Protein AF-A0AA36H579-F1 (afdb_monomer)

Radius of gyration: 22.15 Å; Cα contacts (8 Å, |Δi|>4): 154; chains: 1; bounding box: 95×54×50 Å

pLDDT: mean 79.48, std 20.8, range [30.17, 98.12]

InterPro domains:
  IPR000971 Globin [PF00042] (45-136)
  IPR000971 Globin [PS01033] (21-195)
  IPR009050 Globin-like superfamily [SSF46458] (20-137)
  IPR012292 Globin/Protoglobin [G3DSA:1.10.490.10] (21-203)
  IPR044399 Myoglobin-like, M family globin domain [cd01040] (30-135)

Secondary structure (DSSP, 8-state):
---TTGGGSSS--SS-----SS-HHHHHHHHHHHHHHTTTTHHHHHHHHHHHH-THHHHHHT-S---HHHHTT-HHHHHHHHHHHHHHHHHHHHTTTS-HHHHHHHHHHHHHHHHHTT----HHHHHHHHHHHHHHHHHHHHHHTT---------------HHHHHHHHHHHHHHHHHHHHHHHHHHHHHHHHHHHHHHHHHHHHHHSS----

Organism: Cylicocyclus nassatus (NCBI:txid53992)

Mean predicted aligned error: 11.78 Å

Sequence (213 aa):
MIPRALQKLIFCATQGESTSELSDQEIAAVKDVWARARNGDVGTKILYALIEKKPSFAVYYGFDSTNMQEMRKSETFIAQAKRIQDFLDTVVASLGTCPDSTIHHMANRIGQIHYYKGVNFGADNWLTFKKVTVEQVIAMQKKASMFSLTPSKDFVVTEMTLESSRSAIERGCLYTIGWNKLMAIIIREMKRGFLQEAQRNCRDDSSTGTEDQ

Structure (mmCIF, N/CA/C/O backbone):
data_AF-A0AA36H579-F1
#
_entry.id   AF-A0AA36H579-F1
#
loop_
_atom_site.group_PDB
_atom_site.id
_atom_site.type_symbol
_atom_site.label_atom_id
_atom_site.label_alt_id
_atom_site.label_comp_id
_atom_site.label_asym_id
_atom_site.label_entity_id
_atom_site.label_seq_id
_atom_site.pdbx_PDB_ins_code
_atom_site.Cartn_x
_atom_site.Cartn_y
_atom_site.Cartn_z
_atom_site.occupancy
_atom_site.B_iso_or_equiv
_atom_site.auth_seq_id
_atom_site.auth_comp_id
_atom_site.auth_asym_id
_atom_site.auth_atom_id
_atom_site.pdbx_PDB_model_num
ATOM 1 N N . MET A 1 1 ? 4.721 -37.468 17.249 1.00 40.47 1 MET A N 1
ATOM 2 C CA . MET A 1 1 ? 3.712 -36.500 16.759 1.00 40.47 1 MET A CA 1
ATOM 3 C C . MET A 1 1 ? 3.294 -35.624 17.927 1.00 40.47 1 MET A C 1
ATOM 5 O O . MET A 1 1 ? 2.676 -36.129 18.851 1.00 40.47 1 MET A O 1
ATOM 9 N N . ILE A 1 2 ? 3.700 -34.355 17.934 1.00 44.03 2 ILE A N 1
ATOM 10 C CA . ILE A 1 2 ? 3.342 -33.408 18.999 1.00 44.03 2 ILE A CA 1
ATOM 11 C C . ILE A 1 2 ? 1.960 -32.814 18.659 1.00 44.03 2 ILE A C 1
ATOM 13 O O . ILE A 1 2 ? 1.766 -32.399 17.513 1.00 44.03 2 ILE A O 1
ATOM 17 N N . PRO A 1 3 ? 0.983 -32.788 19.585 1.00 46.97 3 PRO A N 1
ATOM 18 C CA . PRO A 1 3 ? -0.356 -32.270 19.308 1.00 46.97 3 PRO A CA 1
ATOM 19 C C . PRO A 1 3 ? -0.341 -30.778 18.942 1.00 46.97 3 PRO A C 1
ATOM 21 O O . PRO A 1 3 ? 0.356 -29.986 19.574 1.00 46.97 3 PRO A O 1
ATOM 24 N N . ARG A 1 4 ? -1.182 -30.376 17.974 1.00 49.88 4 ARG A N 1
ATOM 25 C CA . ARG A 1 4 ? -1.339 -28.990 17.466 1.00 49.88 4 ARG A CA 1
ATOM 26 C C . ARG A 1 4 ? -1.615 -27.924 18.544 1.00 49.88 4 ARG A C 1
ATOM 28 O O . ARG A 1 4 ? -1.458 -26.739 18.269 1.00 49.88 4 ARG A O 1
ATOM 35 N N . ALA A 1 5 ? -1.998 -28.322 19.758 1.00 46.22 5 ALA A N 1
ATOM 36 C CA . ALA A 1 5 ? -2.183 -27.418 20.891 1.00 46.22 5 ALA A CA 1
ATOM 37 C C . ALA A 1 5 ? -0.853 -26.907 21.485 1.00 46.22 5 ALA A C 1
ATOM 39 O O . ALA A 1 5 ? -0.795 -25.769 21.941 1.00 46.22 5 ALA A O 1
ATOM 40 N N . LEU A 1 6 ? 0.234 -27.690 21.419 1.00 42.53 6 LEU A N 1
ATOM 41 C CA . LEU A 1 6 ? 1.535 -27.290 21.976 1.00 42.53 6 LEU A CA 1
ATOM 42 C C . LEU A 1 6 ? 2.318 -26.324 21.077 1.00 42.53 6 LEU A C 1
ATOM 44 O O . LEU A 1 6 ? 3.193 -25.612 21.558 1.00 42.53 6 LEU A O 1
ATOM 48 N N . GLN A 1 7 ? 1.981 -26.238 19.788 1.00 44.97 7 GLN A N 1
ATOM 49 C CA . GLN A 1 7 ? 2.636 -25.301 18.868 1.00 44.97 7 GLN A CA 1
ATOM 50 C C . GLN A 1 7 ? 2.249 -23.835 19.138 1.00 44.97 7 GLN A C 1
ATOM 52 O O . GLN A 1 7 ? 2.951 -22.929 18.702 1.00 44.97 7 GLN A O 1
ATOM 57 N N . LYS A 1 8 ? 1.165 -23.597 19.895 1.00 43.31 8 LYS A N 1
ATOM 58 C CA . LYS A 1 8 ?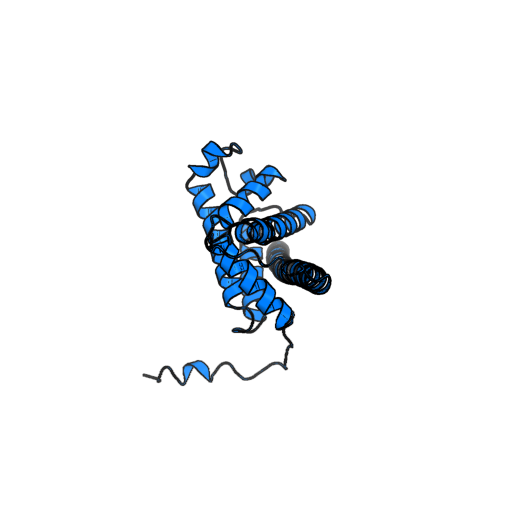 0.716 -22.258 20.308 1.00 43.31 8 LYS A CA 1
ATOM 59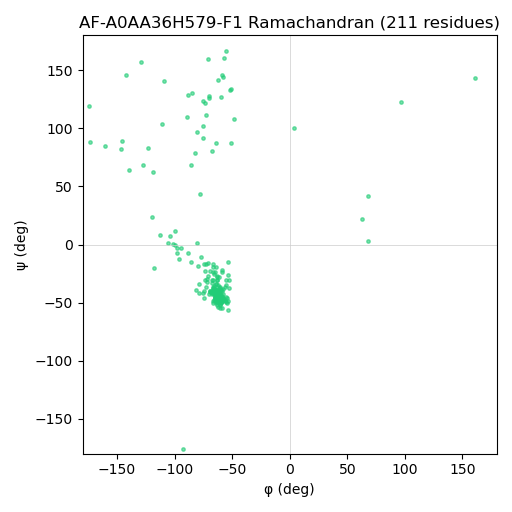 C C . LYS A 1 8 ? 1.336 -21.763 21.621 1.00 43.31 8 LYS A C 1
ATOM 61 O O . LYS A 1 8 ? 1.140 -20.6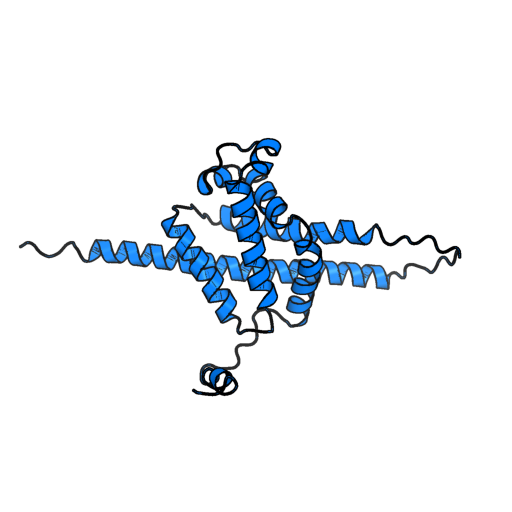05 21.961 1.00 43.31 8 LYS A O 1
ATOM 66 N N . LEU A 1 9 ? 2.087 -22.602 22.340 1.00 43.75 9 LEU A N 1
ATOM 67 C CA . LEU A 1 9 ? 2.645 -22.269 23.661 1.00 43.75 9 LEU A CA 1
ATOM 68 C C . LEU A 1 9 ? 4.158 -21.989 23.663 1.00 43.75 9 LEU A C 1
ATOM 70 O O . LEU A 1 9 ? 4.709 -21.685 24.712 1.00 43.75 9 LEU A O 1
ATOM 74 N N . ILE A 1 10 ? 4.835 -22.044 22.510 1.00 48.69 10 ILE A N 1
ATOM 75 C CA . ILE A 1 10 ? 6.306 -21.893 22.435 1.00 48.69 10 ILE A CA 1
ATOM 76 C C . ILE A 1 10 ? 6.746 -20.489 21.964 1.00 48.69 10 ILE A C 1
ATOM 78 O O . ILE A 1 10 ? 7.934 -20.202 21.912 1.00 48.69 10 ILE A O 1
ATOM 82 N N . PHE A 1 11 ? 5.820 -19.560 21.692 1.00 47.25 11 PHE A N 1
ATOM 83 C CA . PHE A 1 11 ? 6.175 -18.196 21.252 1.00 47.25 11 PHE A CA 1
ATOM 84 C C . PHE A 1 11 ? 5.682 -17.069 22.174 1.00 47.25 11 PHE A C 1
ATOM 86 O O . PHE A 1 11 ? 5.547 -15.925 21.749 1.00 47.25 11 PHE A O 1
ATOM 93 N N . CYS A 1 12 ? 5.435 -17.377 23.449 1.00 49.28 12 CYS A N 1
ATOM 94 C CA . CYS A 1 12 ? 5.061 -16.395 24.470 1.00 49.28 12 CYS A CA 1
ATOM 95 C C . CYS A 1 12 ? 6.096 -16.353 25.596 1.00 49.28 12 CYS A C 1
ATOM 97 O O . CYS A 1 12 ? 5.792 -16.674 26.738 1.00 49.28 12 CYS A O 1
ATOM 99 N N . ALA A 1 13 ? 7.330 -15.978 25.275 1.00 47.59 13 ALA A N 1
ATOM 100 C CA . ALA A 1 13 ? 8.292 -15.542 26.280 1.00 47.59 13 ALA A CA 1
ATOM 101 C C . ALA A 1 13 ? 9.403 -14.740 25.604 1.00 47.59 13 ALA A C 1
ATOM 103 O O . ALA A 1 13 ? 10.425 -15.296 25.215 1.00 47.59 13 ALA A O 1
ATOM 104 N N . THR A 1 14 ? 9.172 -13.442 25.407 1.00 47.19 14 THR A N 1
ATOM 105 C CA . THR A 1 14 ? 10.072 -12.333 25.781 1.00 47.19 14 THR A CA 1
ATOM 106 C C . THR A 1 14 ? 9.723 -11.062 25.006 1.00 47.19 14 THR A C 1
ATOM 108 O O . THR A 1 14 ? 9.434 -11.101 23.814 1.00 47.19 14 THR A O 1
ATOM 111 N N . GLN A 1 15 ? 9.869 -9.946 25.728 1.00 42.03 15 GLN A N 1
ATOM 112 C CA . GLN A 1 15 ? 9.723 -8.535 25.348 1.00 42.03 15 GLN A CA 1
ATOM 113 C C . GLN A 1 15 ? 8.355 -7.934 25.678 1.00 42.03 15 GLN A C 1
ATOM 115 O O . GLN A 1 15 ? 7.317 -8.493 25.348 1.00 42.03 15 GLN A O 1
ATOM 120 N N . GLY A 1 16 ? 8.425 -6.856 26.470 1.00 43.44 16 GLY A N 1
ATOM 121 C CA . GLY A 1 16 ? 7.352 -6.288 27.282 1.00 43.44 16 GLY A CA 1
ATOM 122 C C . GLY A 1 16 ? 6.092 -5.941 26.508 1.00 43.44 16 GLY A C 1
ATOM 123 O O . GLY A 1 16 ? 6.106 -5.915 25.284 1.00 43.44 16 GLY A O 1
ATOM 124 N N . GLU A 1 17 ? 5.015 -5.683 27.251 1.00 45.84 17 GLU A N 1
ATOM 125 C CA . GLU A 1 17 ? 3.724 -5.235 26.728 1.00 45.84 17 GLU A CA 1
ATOM 126 C C . GLU A 1 17 ? 3.913 -4.024 25.803 1.00 45.84 17 GLU A C 1
ATOM 128 O O . GLU A 1 17 ? 3.875 -2.869 26.223 1.00 45.84 17 GLU A O 1
ATOM 133 N N . SER A 1 18 ? 4.159 -4.286 24.519 1.00 57.97 18 SER A N 1
ATOM 134 C CA . SER A 1 18 ? 4.091 -3.269 23.493 1.00 57.97 18 SER A CA 1
ATOM 135 C C . SER A 1 18 ? 2.610 -3.046 23.268 1.00 57.97 18 SER A C 1
ATOM 137 O O . SER A 1 18 ? 1.930 -3.869 22.649 1.00 57.97 18 SER A O 1
ATOM 139 N N . THR A 1 19 ? 2.098 -1.959 23.827 1.00 74.94 19 THR A N 1
ATOM 140 C CA . THR A 1 19 ? 0.801 -1.431 23.429 1.00 74.94 19 THR A CA 1
ATOM 141 C C . THR A 1 19 ? 0.797 -1.283 21.906 1.00 74.94 19 THR A C 1
ATOM 143 O O . THR A 1 19 ? 1.783 -0.823 21.325 1.00 74.94 19 THR A O 1
ATOM 146 N N . SER A 1 20 ? -0.269 -1.748 21.247 1.00 87.19 20 SER A N 1
ATOM 147 C CA . SER A 1 20 ? -0.367 -1.652 19.787 1.00 87.19 20 SER A CA 1
ATOM 148 C C . SER A 1 20 ? -0.259 -0.189 19.345 1.00 87.19 20 SER A C 1
ATOM 150 O O . SER A 1 20 ? -0.749 0.718 20.022 1.00 87.19 20 SER A O 1
ATOM 152 N N . GLU A 1 21 ? 0.379 0.052 18.201 1.00 93.19 21 GLU A N 1
ATOM 153 C CA . GLU A 1 21 ? 0.535 1.388 17.619 1.00 93.19 21 GLU A CA 1
ATOM 154 C C . GLU A 1 21 ? -0.805 1.999 17.168 1.00 93.19 21 GLU A C 1
ATOM 156 O O . GLU A 1 21 ? -0.901 3.220 16.997 1.00 93.19 21 GLU A O 1
ATOM 161 N N . LEU A 1 22 ? -1.838 1.171 16.972 1.00 95.12 22 LEU A N 1
ATOM 162 C CA . LEU A 1 22 ? -3.216 1.604 16.743 1.00 95.12 22 LEU A CA 1
ATOM 163 C C . LEU A 1 22 ? -4.075 1.281 17.967 1.00 95.12 22 LEU A C 1
ATOM 165 O O . LEU A 1 22 ? -3.969 0.203 18.546 1.00 95.12 22 LEU A O 1
ATOM 169 N N . SER A 1 23 ? -4.986 2.189 18.319 1.00 95.25 23 SER A N 1
ATOM 170 C CA . SER A 1 23 ? -5.993 1.899 19.344 1.00 95.25 23 SER A CA 1
ATOM 171 C C . SER A 1 23 ? -7.038 0.897 18.841 1.00 95.25 23 SER A C 1
ATOM 173 O O . SER A 1 23 ? -7.273 0.781 17.636 1.00 95.25 23 SER A O 1
ATOM 175 N N . ASP A 1 24 ? -7.753 0.234 19.753 1.00 95.00 24 ASP A N 1
ATOM 176 C CA . ASP A 1 24 ? -8.838 -0.690 19.387 1.00 95.00 24 ASP A CA 1
ATOM 177 C C . ASP A 1 24 ? -9.916 -0.020 18.520 1.00 95.00 24 ASP A C 1
ATOM 179 O O . ASP A 1 24 ? -10.434 -0.621 17.575 1.00 95.00 24 ASP A O 1
ATOM 183 N N . GLN A 1 25 ? -10.218 1.255 18.792 1.00 94.81 25 GLN A N 1
ATOM 184 C CA . GLN A 1 25 ? -11.157 2.048 17.993 1.00 94.81 25 GLN A CA 1
ATOM 185 C C . GLN A 1 25 ? -10.629 2.293 16.573 1.00 94.81 25 GLN A C 1
ATOM 187 O O . GLN A 1 25 ? -11.385 2.205 15.606 1.00 94.81 25 GLN A O 1
ATOM 192 N N . GLU A 1 26 ? -9.330 2.564 16.428 1.00 95.75 26 GLU A N 1
ATOM 193 C CA . GLU A 1 26 ? -8.679 2.744 15.127 1.00 95.75 26 GLU A CA 1
ATOM 194 C C . GLU A 1 26 ? -8.610 1.429 14.345 1.00 95.75 26 GLU A C 1
ATOM 196 O O . GLU A 1 26 ? -8.875 1.416 13.142 1.00 95.75 26 GLU A O 1
ATOM 201 N N . ILE A 1 27 ? -8.325 0.312 15.018 1.00 96.50 27 ILE A N 1
ATOM 202 C CA . ILE A 1 27 ? -8.334 -1.028 14.420 1.00 96.50 27 ILE A CA 1
ATOM 203 C C . ILE A 1 27 ? -9.736 -1.372 13.912 1.00 96.50 27 ILE A C 1
ATOM 205 O O . ILE A 1 27 ? -9.887 -1.794 12.761 1.00 96.50 27 ILE A O 1
ATOM 209 N N . ALA A 1 28 ? -10.767 -1.165 14.735 1.00 95.75 28 ALA A N 1
ATOM 210 C CA . ALA A 1 28 ? -12.154 -1.400 14.348 1.00 95.75 28 ALA A CA 1
ATOM 211 C C . ALA A 1 28 ? -12.546 -0.541 13.136 1.00 95.75 28 ALA A C 1
ATOM 213 O O . ALA A 1 28 ? -13.081 -1.065 12.159 1.00 95.75 28 ALA A O 1
ATOM 214 N N . ALA A 1 29 ? -12.199 0.748 13.154 1.00 94.44 29 ALA A N 1
ATOM 215 C CA . ALA A 1 29 ? -12.418 1.681 12.052 1.00 94.44 29 ALA A CA 1
ATOM 216 C C . ALA A 1 29 ? -11.744 1.234 10.742 1.00 94.44 29 ALA A C 1
ATOM 218 O O . ALA A 1 29 ? -12.371 1.253 9.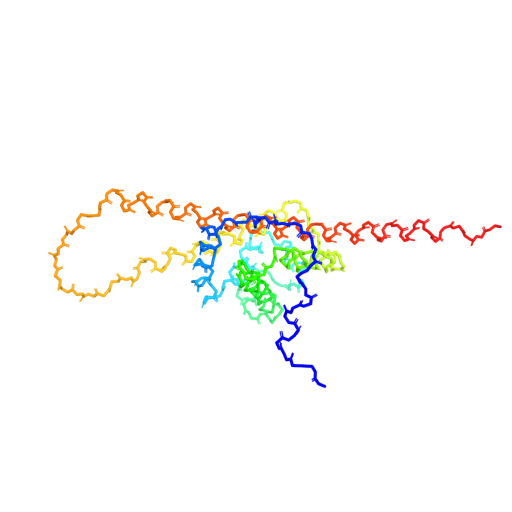680 1.00 94.44 29 ALA A O 1
ATOM 219 N N . VAL A 1 30 ? -10.481 0.802 10.795 1.00 96.62 30 VAL A N 1
ATOM 220 C CA . VAL A 1 30 ? -9.750 0.302 9.620 1.00 96.62 30 VAL A CA 1
ATOM 221 C C . VAL A 1 30 ? -10.414 -0.949 9.054 1.00 96.62 30 VAL A C 1
ATOM 223 O O . VAL A 1 30 ? -10.680 -1.003 7.850 1.00 96.62 30 VAL A O 1
ATOM 226 N N . LYS A 1 31 ? -10.712 -1.938 9.908 1.00 96.12 31 LYS A N 1
ATOM 227 C CA . LYS A 1 31 ? -11.341 -3.204 9.500 1.00 96.12 31 LYS A CA 1
ATOM 228 C C . LYS A 1 31 ? -12.715 -2.984 8.878 1.00 96.12 31 LYS A C 1
ATOM 230 O O . LYS A 1 31 ? -13.009 -3.561 7.833 1.00 96.12 31 LYS A O 1
ATOM 235 N N . ASP A 1 32 ? -13.521 -2.123 9.486 1.00 93.25 32 ASP A N 1
ATOM 236 C CA . ASP A 1 32 ? -14.858 -1.763 9.022 1.00 93.25 32 ASP A CA 1
ATOM 237 C C . ASP A 1 32 ? -14.819 -1.147 7.613 1.00 93.25 32 ASP A C 1
ATOM 239 O O . ASP A 1 32 ? -15.517 -1.580 6.691 1.00 93.25 32 ASP A O 1
ATOM 243 N N . VAL A 1 33 ? -13.919 -0.186 7.404 1.00 93.12 33 VAL A N 1
ATOM 244 C CA . VAL A 1 33 ? -13.733 0.441 6.095 1.00 93.12 33 VAL A CA 1
ATOM 245 C C . VAL A 1 33 ? -13.208 -0.558 5.062 1.00 93.12 33 VAL A C 1
ATOM 247 O O . VAL A 1 33 ? -13.702 -0.581 3.930 1.00 93.12 33 VAL A O 1
ATOM 250 N N . TRP A 1 34 ? -12.238 -1.397 5.441 1.00 95.69 34 TRP A N 1
ATOM 251 C CA . TRP A 1 34 ? -11.663 -2.401 4.549 1.00 95.69 34 TRP A CA 1
ATOM 252 C C . TRP A 1 34 ? -12.699 -3.420 4.091 1.00 95.69 34 TRP A C 1
ATOM 254 O O . TRP A 1 34 ? -12.768 -3.706 2.901 1.00 95.69 34 TRP A O 1
ATOM 264 N N . ALA A 1 35 ? -13.537 -3.922 5.003 1.00 93.12 35 ALA A N 1
ATOM 265 C CA . ALA A 1 35 ? -14.564 -4.917 4.704 1.00 93.12 35 ALA A CA 1
ATOM 266 C C . ALA A 1 35 ? -15.503 -4.466 3.574 1.00 93.12 35 ALA A C 1
ATOM 268 O O . ALA A 1 35 ? -15.906 -5.277 2.741 1.00 93.12 35 ALA A O 1
ATOM 269 N N . ARG A 1 36 ? -15.800 -3.163 3.496 1.00 89.25 36 ARG A N 1
ATOM 270 C CA . ARG A 1 36 ? -16.583 -2.578 2.397 1.00 89.25 36 ARG A CA 1
ATOM 271 C C . ARG A 1 36 ? -15.758 -2.361 1.132 1.00 89.25 36 ARG A C 1
ATOM 273 O O . ARG A 1 36 ? -16.248 -2.623 0.037 1.00 89.25 36 ARG A O 1
ATOM 280 N N . ALA A 1 37 ? -14.522 -1.886 1.266 1.00 90.56 37 ALA A N 1
ATOM 281 C CA . ALA A 1 37 ? -13.669 -1.571 0.123 1.00 90.56 37 ALA A CA 1
ATOM 282 C C . ALA A 1 37 ? -13.186 -2.826 -0.630 1.00 90.56 37 ALA A C 1
ATOM 284 O O . ALA A 1 37 ? -13.224 -2.843 -1.859 1.00 90.56 37 ALA A O 1
ATOM 285 N N . ARG A 1 38 ? -12.783 -3.886 0.087 1.00 88.12 38 ARG A N 1
ATOM 286 C CA . ARG A 1 38 ? -12.173 -5.110 -0.473 1.00 88.12 38 ARG A CA 1
ATOM 287 C C . ARG A 1 38 ? -13.092 -5.931 -1.375 1.00 88.12 38 ARG A C 1
ATOM 289 O O . ARG A 1 38 ? -12.609 -6.688 -2.206 1.00 88.12 38 ARG A O 1
ATOM 296 N N . ASN A 1 39 ? -14.407 -5.787 -1.200 1.00 80.44 39 ASN A N 1
ATOM 297 C CA . ASN A 1 39 ? -15.405 -6.449 -2.042 1.00 80.44 39 ASN A CA 1
ATOM 298 C C . ASN A 1 39 ? -15.555 -5.761 -3.410 1.00 80.44 39 ASN A C 1
ATOM 300 O O . ASN A 1 39 ? -16.214 -6.293 -4.299 1.00 80.44 39 ASN A O 1
ATOM 304 N N . GLY A 1 40 ? -14.964 -4.576 -3.584 1.00 73.81 40 GLY A N 1
ATOM 305 C CA . GLY A 1 40 ? -14.796 -3.940 -4.883 1.00 73.81 40 GLY A CA 1
ATOM 306 C C . GLY A 1 40 ? -13.452 -4.272 -5.534 1.00 73.81 40 GLY A C 1
ATOM 307 O O . GLY A 1 40 ? -12.610 -4.983 -4.997 1.00 73.81 40 GLY A O 1
ATOM 308 N N . ASP A 1 41 ? -13.214 -3.659 -6.685 1.00 86.69 41 ASP A N 1
ATOM 309 C CA . ASP A 1 41 ? -11.943 -3.628 -7.415 1.00 86.69 41 ASP A CA 1
ATOM 310 C C . ASP A 1 41 ? -10.939 -2.627 -6.796 1.00 86.69 41 ASP A C 1
ATOM 312 O O . ASP A 1 41 ? -10.307 -1.835 -7.500 1.00 86.69 41 ASP A O 1
ATOM 316 N N . VAL A 1 42 ? -10.816 -2.599 -5.461 1.00 93.31 42 VAL A N 1
ATOM 317 C CA . VAL A 1 42 ? -10.051 -1.555 -4.753 1.00 93.31 42 VAL A CA 1
ATOM 318 C C . VAL A 1 42 ? -8.567 -1.569 -5.118 1.00 93.31 42 VAL A C 1
ATOM 320 O O . VAL A 1 42 ? -8.001 -0.499 -5.333 1.00 93.31 42 VAL A O 1
ATOM 323 N N . GLY A 1 43 ? -7.950 -2.746 -5.285 1.00 94.81 43 GLY A N 1
ATOM 324 C CA . GLY A 1 43 ? -6.562 -2.848 -5.750 1.00 94.81 43 GLY A CA 1
ATOM 325 C C . GLY A 1 43 ? -6.352 -2.182 -7.114 1.00 94.81 43 GLY A C 1
ATOM 326 O O . GLY A 1 43 ? -5.404 -1.418 -7.299 1.00 94.81 43 GLY A O 1
ATOM 327 N N . THR A 1 44 ? -7.292 -2.393 -8.041 1.00 93.81 44 THR A N 1
ATOM 328 C CA . THR A 1 44 ? -7.290 -1.775 -9.376 1.00 93.81 44 THR A CA 1
ATOM 329 C C . THR A 1 44 ? -7.446 -0.263 -9.291 1.00 93.81 44 THR A C 1
ATOM 331 O O . THR A 1 44 ? -6.705 0.467 -9.944 1.00 93.81 44 THR A O 1
ATOM 334 N N . LYS A 1 45 ? -8.373 0.228 -8.461 1.00 93.88 45 LYS A N 1
ATOM 335 C CA . LYS A 1 45 ? -8.591 1.669 -8.256 1.00 93.88 45 LYS A CA 1
ATOM 336 C C . LYS A 1 45 ? -7.377 2.363 -7.650 1.00 93.88 45 LYS A C 1
ATOM 338 O O . LYS A 1 45 ? -7.031 3.455 -8.093 1.00 93.88 45 LYS A O 1
ATOM 343 N N . ILE A 1 46 ? -6.722 1.733 -6.672 1.00 95.88 46 ILE A N 1
ATOM 344 C CA . ILE A 1 46 ? -5.485 2.243 -6.068 1.00 95.88 46 ILE A CA 1
ATOM 345 C C . ILE A 1 46 ? -4.386 2.331 -7.124 1.00 95.88 46 ILE A C 1
ATOM 347 O O . ILE A 1 46 ? -3.803 3.399 -7.301 1.00 95.88 46 ILE A O 1
ATOM 351 N N . LEU A 1 47 ? -4.115 1.235 -7.840 1.00 94.75 47 LEU A N 1
ATOM 352 C CA . LEU A 1 47 ? -3.041 1.198 -8.832 1.00 94.75 47 LEU A CA 1
ATOM 353 C C . LEU A 1 47 ? -3.297 2.180 -9.981 1.00 94.75 47 LEU A C 1
ATOM 355 O O . LEU A 1 47 ? -2.388 2.897 -10.389 1.00 94.75 47 LEU A O 1
ATOM 359 N N . TYR A 1 48 ? -4.541 2.266 -10.453 1.00 93.00 48 TYR A N 1
ATOM 360 C CA . TYR A 1 48 ? -4.931 3.226 -11.478 1.00 93.00 48 TYR A CA 1
ATOM 361 C C . TYR A 1 48 ? -4.706 4.671 -11.022 1.00 93.00 48 TYR A C 1
ATOM 363 O O . TYR A 1 48 ? -3.985 5.416 -11.681 1.00 93.00 48 TYR A O 1
ATOM 371 N N . ALA A 1 49 ? -5.263 5.058 -9.872 1.00 94.56 49 ALA A N 1
ATOM 372 C CA . ALA A 1 49 ? -5.131 6.420 -9.362 1.00 94.56 49 ALA A CA 1
ATOM 373 C C . ALA A 1 49 ? -3.669 6.787 -9.040 1.00 94.56 49 ALA A C 1
ATOM 375 O O . ALA A 1 49 ? -3.290 7.956 -9.109 1.00 94.56 49 ALA A O 1
ATOM 376 N N . LEU A 1 50 ? -2.830 5.799 -8.710 1.00 93.81 50 LEU A N 1
ATOM 377 C CA . LEU A 1 50 ? -1.396 5.994 -8.512 1.00 93.81 50 LEU A CA 1
ATOM 378 C C . LEU A 1 50 ? -0.698 6.374 -9.821 1.00 93.81 50 LEU A C 1
ATOM 380 O O . LEU A 1 50 ? 0.054 7.347 -9.845 1.00 93.81 50 LEU A O 1
ATOM 384 N N . ILE A 1 51 ? -0.967 5.634 -10.898 1.00 92.81 51 ILE A N 1
ATOM 385 C CA . ILE A 1 51 ? -0.399 5.892 -12.229 1.00 92.81 51 ILE A CA 1
ATOM 386 C C . ILE A 1 51 ? -0.942 7.201 -12.801 1.00 92.81 51 ILE A C 1
ATOM 388 O O . ILE A 1 51 ? -0.177 7.981 -13.352 1.00 92.81 51 ILE A O 1
ATOM 392 N N . GLU A 1 52 ? -2.232 7.483 -12.620 1.00 92.25 52 GLU A N 1
ATOM 393 C CA . GLU A 1 52 ? -2.854 8.734 -13.063 1.00 92.25 52 GLU A CA 1
ATOM 394 C C . GLU A 1 52 ? -2.204 9.953 -12.395 1.00 92.25 52 GLU A C 1
ATOM 396 O O . GLU A 1 52 ? -1.850 10.915 -13.074 1.00 92.25 52 GLU A O 1
ATOM 401 N N . LYS A 1 53 ? -1.973 9.906 -11.074 1.00 92.44 53 LYS A N 1
ATOM 402 C CA . LYS A 1 53 ? -1.271 10.994 -10.375 1.00 92.44 53 LYS A CA 1
ATOM 403 C C . LYS A 1 53 ? 0.217 11.046 -10.693 1.00 92.44 53 LYS A C 1
ATOM 405 O O . LYS A 1 53 ? 0.804 12.125 -10.647 1.00 92.44 53 LYS A O 1
ATOM 410 N N . LYS A 1 54 ? 0.844 9.898 -10.948 1.00 90.19 54 LYS A N 1
ATOM 411 C CA . LYS A 1 54 ? 2.278 9.816 -11.211 1.00 90.19 54 LYS A CA 1
ATOM 412 C C . LYS A 1 54 ? 2.598 8.711 -12.230 1.00 90.19 54 LYS A C 1
ATOM 414 O O . LYS A 1 54 ? 2.930 7.587 -11.842 1.00 90.19 54 LYS A O 1
ATOM 419 N N . PRO A 1 55 ? 2.593 9.042 -13.536 1.00 89.44 55 PRO A N 1
ATOM 420 C CA . PRO A 1 55 ? 2.777 8.066 -14.614 1.00 89.44 55 PRO A CA 1
ATOM 421 C C . PRO A 1 55 ? 4.093 7.286 -14.559 1.00 89.44 55 PRO A C 1
ATOM 423 O O . PRO A 1 55 ? 4.153 6.160 -15.042 1.00 89.44 55 PRO A O 1
ATOM 426 N N . SER A 1 56 ? 5.135 7.819 -13.908 1.00 86.56 56 SER A N 1
ATOM 427 C CA . SER A 1 56 ? 6.411 7.111 -13.725 1.00 86.56 56 SER A CA 1
ATOM 428 C C . SER A 1 56 ? 6.273 5.776 -12.981 1.00 86.56 56 SER A C 1
ATOM 430 O O . SER A 1 56 ? 7.134 4.915 -13.128 1.00 86.56 56 SER A O 1
ATOM 432 N N . PHE A 1 57 ? 5.203 5.569 -12.201 1.00 87.69 57 PHE A N 1
ATOM 433 C CA . PHE A 1 57 ? 4.933 4.263 -11.590 1.00 87.69 57 PHE A CA 1
ATOM 434 C C . PHE A 1 57 ? 4.676 3.165 -12.624 1.00 87.69 57 PHE A C 1
ATOM 436 O O . PHE A 1 57 ? 5.033 2.020 -12.365 1.00 87.69 57 PHE A O 1
ATOM 443 N N . ALA A 1 58 ? 4.120 3.495 -13.794 1.00 88.56 58 ALA A N 1
ATOM 444 C CA . ALA A 1 58 ? 3.918 2.518 -14.861 1.00 88.56 58 ALA A CA 1
ATOM 445 C C . ALA A 1 58 ? 5.248 1.901 -15.317 1.00 88.56 58 ALA A C 1
ATOM 447 O O . ALA A 1 58 ? 5.331 0.690 -15.501 1.00 88.56 58 ALA A O 1
ATOM 448 N N . VAL A 1 59 ? 6.311 2.711 -15.382 1.00 85.50 59 VAL A N 1
ATOM 449 C CA . VAL A 1 59 ? 7.660 2.256 -15.748 1.00 85.50 59 VAL A CA 1
ATOM 450 C C . VAL A 1 59 ? 8.214 1.279 -14.709 1.00 85.50 59 VAL A C 1
ATOM 452 O O . VAL A 1 59 ? 8.709 0.219 -15.074 1.00 85.50 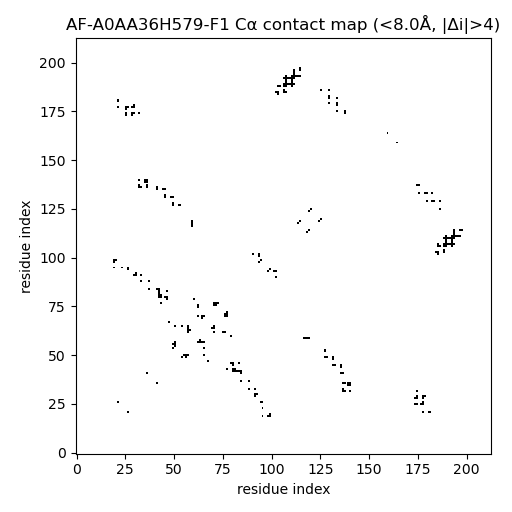59 VAL A O 1
ATOM 455 N N . TYR A 1 60 ? 8.073 1.574 -13.411 1.00 82.81 60 TYR A N 1
ATOM 456 C CA . TYR A 1 60 ? 8.565 0.686 -12.344 1.00 82.81 60 TYR A CA 1
ATOM 457 C C . TYR A 1 60 ? 7.878 -0.680 -12.313 1.00 82.81 60 TYR A C 1
ATOM 459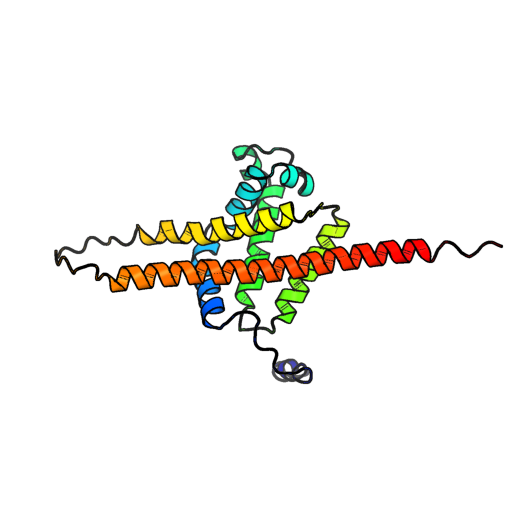 O O . TYR A 1 60 ? 8.466 -1.660 -11.856 1.00 82.81 60 TYR A O 1
ATOM 467 N N . TYR A 1 61 ? 6.630 -0.747 -12.773 1.00 82.69 61 TYR A N 1
ATOM 468 C CA . TYR A 1 61 ? 5.881 -1.995 -12.859 1.00 82.69 61 TYR A CA 1
ATOM 469 C C . TYR A 1 61 ? 5.964 -2.662 -14.239 1.00 82.69 61 TYR A C 1
ATOM 471 O O . TYR A 1 61 ? 5.443 -3.766 -14.389 1.00 82.69 61 TYR A O 1
ATOM 479 N N . GLY A 1 62 ? 6.641 -2.035 -15.208 1.00 84.25 62 GLY A N 1
ATOM 480 C CA . GLY A 1 62 ? 6.802 -2.556 -16.564 1.00 84.25 62 GLY A CA 1
ATOM 481 C C . GLY A 1 62 ? 5.494 -2.587 -17.354 1.00 84.25 62 GLY A C 1
ATOM 482 O O . GLY A 1 62 ? 5.200 -3.588 -17.999 1.00 84.25 62 GLY A O 1
ATOM 483 N N . PHE A 1 63 ? 4.668 -1.543 -17.251 1.00 88.31 63 PHE A N 1
ATOM 484 C CA . PHE A 1 63 ? 3.454 -1.422 -18.062 1.00 88.31 63 PHE A CA 1
ATOM 485 C C . PHE A 1 63 ? 3.754 -0.720 -19.387 1.00 88.31 63 PHE A C 1
ATOM 487 O O . PHE A 1 63 ? 4.294 0.385 -19.398 1.00 88.31 63 PHE A O 1
ATOM 494 N N . ASP A 1 64 ? 3.332 -1.341 -20.489 1.00 81.75 64 ASP A N 1
ATOM 495 C CA . ASP A 1 64 ? 3.576 -0.854 -21.856 1.00 81.75 64 ASP A CA 1
ATOM 496 C C . ASP A 1 64 ? 2.708 0.350 -22.246 1.00 81.75 64 ASP A C 1
ATOM 498 O O . ASP A 1 64 ? 2.985 1.048 -23.218 1.00 81.75 64 ASP A O 1
ATOM 502 N N . SER A 1 65 ? 1.639 0.600 -21.488 1.00 80.31 65 SER A N 1
ATOM 503 C CA . SER A 1 65 ? 0.688 1.673 -21.741 1.00 80.31 65 SER A CA 1
ATOM 504 C C . SER A 1 65 ? 0.221 2.300 -20.438 1.00 80.31 65 SER A C 1
ATOM 506 O O . SER A 1 65 ? 0.057 1.630 -19.418 1.00 80.31 65 SER A O 1
ATOM 508 N N . THR A 1 66 ? -0.025 3.606 -20.486 1.00 80.31 66 THR A N 1
ATOM 509 C CA . THR A 1 66 ? -0.712 4.362 -19.432 1.00 80.31 66 THR A CA 1
ATOM 510 C C . THR A 1 66 ? -2.186 4.594 -19.771 1.00 80.31 66 THR A C 1
ATOM 512 O O . THR A 1 66 ? -2.918 5.184 -18.974 1.00 80.31 66 THR A O 1
ATOM 515 N N . ASN A 1 67 ? -2.657 4.107 -20.929 1.00 85.38 67 ASN A N 1
ATOM 516 C CA . ASN A 1 67 ? -4.062 4.144 -21.302 1.00 85.38 67 ASN A CA 1
ATOM 517 C C . ASN A 1 67 ? -4.866 3.177 -20.423 1.00 85.38 67 ASN A C 1
ATOM 519 O O . ASN A 1 67 ? -4.564 1.991 -20.307 1.00 85.38 67 ASN A O 1
ATOM 523 N N . MET A 1 68 ? -5.934 3.685 -19.815 1.00 76.62 68 MET A N 1
ATOM 524 C CA . MET A 1 68 ? -6.717 2.941 -18.834 1.00 76.62 68 MET A CA 1
ATOM 525 C C . MET A 1 68 ? -7.391 1.696 -19.429 1.00 76.62 68 MET A C 1
ATOM 527 O O . MET A 1 68 ? -7.367 0.615 -18.836 1.00 76.62 68 MET A O 1
ATOM 531 N N . GLN A 1 69 ? -8.003 1.834 -20.604 1.00 82.75 69 GLN A N 1
ATOM 532 C CA . GLN A 1 69 ? -8.731 0.755 -21.263 1.00 82.75 69 GLN A CA 1
ATOM 533 C C . GLN A 1 69 ? -7.798 -0.397 -21.650 1.00 82.75 69 GLN A C 1
ATOM 535 O O . GLN A 1 69 ? -8.207 -1.557 -21.585 1.00 82.75 69 GLN A O 1
ATOM 540 N N . GLU A 1 70 ? -6.556 -0.083 -22.010 1.00 85.12 70 GLU A N 1
ATOM 541 C CA . GLU A 1 70 ? -5.510 -1.067 -22.295 1.00 85.12 70 GLU A CA 1
ATOM 542 C C . GLU A 1 70 ? -4.972 -1.699 -21.008 1.00 85.12 70 GLU A C 1
ATOM 544 O O . GLU A 1 70 ? -4.926 -2.925 -20.901 1.00 85.12 70 GLU A O 1
ATOM 549 N N . MET A 1 71 ? -4.679 -0.895 -19.980 1.00 85.06 71 MET A N 1
ATOM 550 C CA . MET A 1 71 ? -4.215 -1.395 -18.680 1.00 85.06 71 MET A CA 1
ATOM 551 C C . MET A 1 71 ? -5.207 -2.371 -18.041 1.00 85.06 71 MET A C 1
ATOM 553 O O . MET A 1 71 ? -4.797 -3.388 -17.492 1.00 85.06 71 MET A O 1
ATOM 557 N N . ARG A 1 72 ? -6.522 -2.138 -18.157 1.00 82.62 72 ARG A N 1
ATOM 558 C CA . ARG A 1 72 ? -7.537 -3.071 -17.628 1.00 82.62 72 ARG A CA 1
ATOM 559 C C . ARG A 1 72 ? -7.537 -4.446 -18.286 1.00 82.62 72 ARG A C 1
ATOM 561 O O . ARG A 1 72 ? -8.101 -5.369 -17.707 1.00 82.62 72 ARG A O 1
ATOM 568 N N . LYS A 1 73 ? -6.957 -4.578 -19.477 1.00 87.56 73 LYS A N 1
ATOM 569 C CA . LYS A 1 73 ? -6.807 -5.858 -20.181 1.00 87.56 73 LYS A CA 1
ATOM 570 C C . LYS A 1 73 ? -5.436 -6.489 -19.944 1.00 87.56 73 LYS A C 1
ATOM 572 O O . LYS A 1 73 ? -5.247 -7.652 -20.274 1.00 87.56 73 LYS A O 1
ATOM 577 N N . SER A 1 74 ? -4.492 -5.731 -19.387 1.00 89.75 74 SER A N 1
ATOM 578 C CA . SER A 1 74 ? -3.135 -6.194 -19.133 1.00 89.75 74 SER A CA 1
ATOM 579 C C . SER A 1 74 ? -3.088 -7.140 -17.932 1.00 89.75 74 SER A C 1
ATOM 581 O O . SER A 1 74 ? -3.452 -6.777 -16.810 1.00 89.75 74 SER A O 1
ATOM 583 N N . GLU A 1 75 ? -2.576 -8.351 -18.154 1.00 91.12 75 GLU A N 1
ATOM 584 C CA . GLU A 1 75 ? -2.367 -9.342 -17.095 1.00 91.12 75 GLU A CA 1
ATOM 585 C C . GLU A 1 75 ? -1.386 -8.847 -16.027 1.00 91.12 75 GLU A C 1
ATOM 587 O O . GLU A 1 75 ? -1.587 -9.098 -14.837 1.00 91.12 75 GLU A O 1
ATOM 592 N N . THR A 1 76 ? -0.350 -8.096 -16.418 1.00 90.81 76 THR A N 1
ATOM 593 C CA . THR A 1 76 ? 0.643 -7.558 -15.475 1.00 90.81 76 THR A CA 1
ATOM 594 C C . THR A 1 76 ? 0.025 -6.502 -14.567 1.00 90.81 76 THR A C 1
ATOM 596 O O . THR A 1 76 ? 0.265 -6.517 -13.355 1.00 90.81 76 THR A O 1
ATOM 599 N N . PHE A 1 77 ? -0.828 -5.636 -15.118 1.00 93.12 77 PHE A N 1
ATOM 600 C CA . PHE A 1 77 ? -1.580 -4.652 -14.347 1.00 93.12 77 PHE A CA 1
ATOM 601 C C . PHE A 1 77 ? -2.557 -5.330 -13.378 1.00 93.12 77 PHE A C 1
ATOM 603 O O . PHE A 1 77 ? -2.545 -5.026 -12.183 1.00 93.12 77 PHE A O 1
ATOM 610 N N . ILE A 1 78 ? -3.348 -6.298 -13.858 1.00 92.94 78 ILE A N 1
ATOM 611 C CA . ILE A 1 78 ? -4.302 -7.057 -13.031 1.00 92.94 78 ILE A CA 1
ATOM 612 C C . ILE A 1 78 ? -3.572 -7.780 -11.892 1.00 92.94 78 ILE A C 1
ATOM 614 O O . ILE A 1 78 ? -3.981 -7.696 -10.731 1.00 92.94 78 ILE A O 1
ATOM 618 N N . ALA A 1 79 ? -2.456 -8.448 -12.192 1.00 93.69 79 ALA A N 1
ATOM 619 C CA . ALA A 1 79 ? -1.658 -9.145 -11.192 1.00 93.69 79 ALA A CA 1
ATOM 620 C C . ALA A 1 79 ? -1.081 -8.181 -10.145 1.00 93.69 79 ALA A C 1
ATOM 622 O O . ALA A 1 79 ? -1.091 -8.488 -8.951 1.00 93.69 79 ALA A O 1
ATOM 623 N N . GLN A 1 80 ? -0.598 -7.006 -10.555 1.00 93.62 80 GLN A N 1
ATOM 624 C CA . GLN A 1 80 ? -0.051 -6.020 -9.625 1.00 93.62 80 GLN A CA 1
ATOM 625 C C . GLN A 1 80 ? -1.137 -5.388 -8.743 1.00 93.62 80 GLN A C 1
ATOM 627 O O . GLN A 1 80 ? -0.928 -5.237 -7.538 1.00 93.62 80 GLN A O 1
ATOM 632 N N . ALA A 1 81 ? -2.309 -5.087 -9.306 1.00 94.88 81 ALA A N 1
ATOM 633 C CA . ALA A 1 81 ? -3.476 -4.631 -8.556 1.00 94.88 81 ALA A CA 1
ATOM 634 C C . ALA A 1 81 ? -3.900 -5.665 -7.499 1.00 94.88 81 ALA A C 1
ATOM 636 O O . ALA A 1 81 ? -4.127 -5.310 -6.339 1.00 94.88 81 ALA A O 1
ATOM 637 N N . LYS A 1 82 ? -3.921 -6.952 -7.872 1.00 95.44 82 LYS A N 1
ATOM 638 C CA . LYS A 1 82 ? -4.218 -8.050 -6.947 1.00 95.44 82 LYS A CA 1
ATOM 639 C C . LYS A 1 82 ? -3.190 -8.141 -5.817 1.00 95.44 82 LYS A C 1
ATOM 641 O O . LYS A 1 82 ? -3.584 -8.245 -4.665 1.00 95.44 82 LYS A O 1
ATOM 646 N N . ARG A 1 83 ? -1.888 -8.032 -6.110 1.00 95.38 83 ARG A N 1
ATOM 647 C CA . ARG A 1 83 ? -0.830 -8.053 -5.077 1.00 95.38 83 ARG A CA 1
ATOM 648 C C . ARG A 1 83 ? -0.992 -6.937 -4.045 1.00 95.38 83 ARG A C 1
ATOM 650 O O . ARG A 1 83 ? -0.769 -7.180 -2.863 1.00 95.38 83 ARG A O 1
ATOM 657 N N . ILE A 1 84 ? -1.378 -5.731 -4.474 1.00 95.75 84 ILE A N 1
ATOM 658 C CA . ILE A 1 84 ? -1.662 -4.613 -3.559 1.00 95.75 84 ILE A CA 1
ATOM 659 C C . ILE A 1 84 ? -2.845 -4.963 -2.652 1.00 95.75 84 ILE A C 1
ATOM 661 O O . ILE A 1 84 ? -2.761 -4.780 -1.438 1.00 95.75 84 ILE A O 1
ATOM 665 N N . GLN A 1 85 ? -3.928 -5.488 -3.228 1.00 96.75 85 GLN A N 1
ATOM 666 C CA . GLN A 1 85 ? -5.112 -5.872 -2.467 1.00 96.75 85 GLN A CA 1
ATOM 667 C C . GLN A 1 85 ? -4.827 -7.015 -1.486 1.00 96.75 85 GLN A C 1
ATOM 669 O O . GLN A 1 85 ? -5.134 -6.864 -0.311 1.00 96.75 85 GLN A O 1
ATOM 674 N N . ASP A 1 86 ? -4.173 -8.093 -1.925 1.00 97.06 86 ASP A N 1
ATOM 675 C CA . ASP A 1 86 ? -3.813 -9.243 -1.082 1.00 97.06 86 ASP A CA 1
ATOM 676 C C . ASP A 1 86 ? -2.907 -8.828 0.093 1.00 97.06 86 ASP A C 1
ATOM 678 O O . ASP A 1 86 ? -3.054 -9.316 1.218 1.00 97.06 86 ASP A O 1
ATOM 682 N N . PHE A 1 87 ? -1.969 -7.905 -0.155 1.00 97.56 87 PHE A N 1
ATOM 683 C CA . PHE A 1 87 ? -1.114 -7.349 0.890 1.00 97.56 87 PHE A CA 1
ATOM 684 C C . PHE A 1 87 ? -1.937 -6.592 1.939 1.00 97.56 87 PHE A C 1
ATOM 686 O O . PHE A 1 87 ? -1.798 -6.860 3.133 1.00 97.56 87 PHE A O 1
ATOM 693 N N . LEU A 1 88 ? -2.822 -5.688 1.508 1.00 98.00 88 LEU A N 1
ATOM 694 C CA . LEU A 1 88 ? -3.695 -4.943 2.417 1.00 98.00 88 LEU A CA 1
ATOM 695 C C . LEU A 1 88 ? -4.685 -5.863 3.148 1.00 98.00 88 LEU A C 1
ATOM 697 O O . LEU A 1 88 ? -4.895 -5.682 4.343 1.00 98.00 88 LEU A O 1
ATOM 701 N N . ASP A 1 89 ? -5.224 -6.883 2.477 1.00 97.38 89 ASP A N 1
ATOM 702 C CA . ASP A 1 89 ? -6.071 -7.913 3.085 1.00 97.38 89 ASP A CA 1
ATOM 703 C C . ASP A 1 89 ? -5.356 -8.612 4.238 1.00 97.38 89 ASP A C 1
ATOM 705 O O . ASP A 1 89 ? -5.911 -8.741 5.330 1.00 97.38 89 ASP A O 1
ATOM 709 N N . THR A 1 90 ? -4.107 -9.015 4.009 1.00 97.94 90 THR A N 1
ATOM 710 C CA . THR A 1 90 ? -3.293 -9.690 5.022 1.00 97.94 90 THR A CA 1
ATOM 711 C C . THR A 1 90 ? -2.993 -8.756 6.191 1.00 97.94 90 THR A C 1
ATOM 713 O O . THR A 1 90 ? -3.214 -9.125 7.342 1.00 97.94 90 THR A O 1
ATOM 716 N N . VAL A 1 91 ? -2.556 -7.524 5.912 1.00 97.94 91 VAL A N 1
ATOM 717 C CA . VAL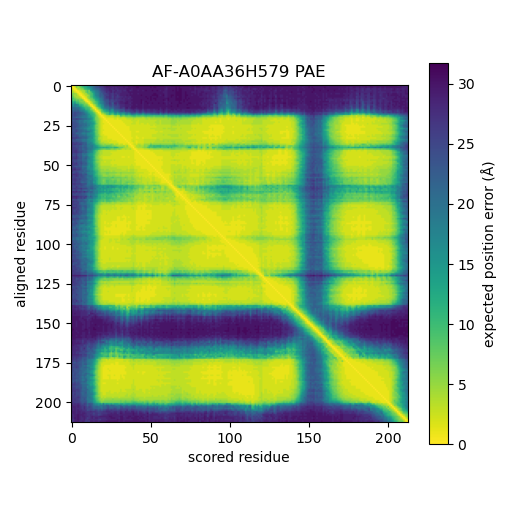 A 1 91 ? -2.248 -6.527 6.947 1.00 97.94 91 VAL A CA 1
ATOM 718 C C . VAL A 1 91 ? -3.471 -6.222 7.812 1.00 97.94 91 VAL A C 1
ATOM 720 O O . VAL A 1 91 ? -3.377 -6.263 9.038 1.00 97.94 91 VAL A O 1
ATOM 723 N N . VAL A 1 92 ? -4.626 -5.946 7.200 1.00 97.62 92 VAL A N 1
ATOM 724 C CA . VAL A 1 92 ? -5.854 -5.613 7.935 1.00 97.62 92 VAL A CA 1
ATOM 725 C C . VAL A 1 92 ? -6.358 -6.809 8.744 1.00 97.62 92 VAL A C 1
ATOM 727 O O . VAL A 1 92 ? -6.829 -6.628 9.870 1.00 97.62 92 VAL A O 1
ATOM 730 N N . ALA A 1 93 ? -6.233 -8.029 8.213 1.00 96.88 93 ALA A N 1
ATOM 731 C CA . ALA A 1 93 ? -6.589 -9.242 8.939 1.00 96.88 93 ALA A CA 1
ATOM 732 C C . ALA A 1 93 ? -5.715 -9.461 10.185 1.00 96.88 93 ALA A C 1
ATOM 734 O O . ALA A 1 93 ? -6.234 -9.950 11.183 1.00 96.88 93 ALA A O 1
ATOM 735 N N . SER A 1 94 ? -4.434 -9.070 10.152 1.00 97.31 94 SER A N 1
ATOM 736 C CA . SER A 1 94 ? -3.501 -9.211 11.280 1.00 97.31 94 SER A CA 1
ATOM 737 C C . SER A 1 94 ? -3.732 -8.222 12.431 1.00 97.31 94 SER A C 1
ATOM 739 O O . SER A 1 94 ? -3.315 -8.506 13.555 1.00 97.31 94 SER A O 1
ATOM 741 N N . LEU A 1 95 ? -4.370 -7.071 12.184 1.00 96.25 95 LEU A N 1
ATOM 742 C CA . LEU A 1 95 ? -4.564 -6.033 13.206 1.00 96.25 95 LEU A CA 1
ATOM 743 C C . LEU A 1 95 ? -5.355 -6.566 14.409 1.00 96.25 95 LEU A C 1
ATOM 745 O O . LEU A 1 95 ? -6.451 -7.105 14.247 1.00 96.25 95 LEU A O 1
ATOM 749 N N . GLY A 1 96 ? -4.823 -6.403 15.620 1.00 92.75 96 GLY A N 1
ATOM 750 C CA . GLY A 1 96 ? -5.467 -6.848 16.864 1.00 92.75 96 GLY A CA 1
ATOM 751 C C . GLY A 1 96 ? -5.576 -8.371 17.036 1.00 92.75 96 GLY A C 1
ATOM 752 O O . GLY A 1 96 ? -6.157 -8.829 18.013 1.00 92.75 96 GLY A O 1
ATOM 753 N N . THR A 1 97 ? -5.046 -9.171 16.103 1.00 92.56 97 THR A N 1
ATOM 754 C CA . THR A 1 97 ? -4.996 -10.644 16.211 1.00 92.56 97 THR A CA 1
ATOM 755 C C . THR A 1 97 ? -3.572 -11.187 16.235 1.00 92.56 97 THR A C 1
ATOM 757 O O . THR A 1 97 ? -3.349 -12.324 16.646 1.00 92.56 97 THR A O 1
ATOM 760 N N . CYS A 1 98 ? -2.608 -10.402 15.759 1.00 92.56 98 CYS A N 1
ATOM 761 C CA . CYS A 1 98 ? -1.186 -10.715 15.764 1.00 92.56 98 CYS A CA 1
ATOM 762 C C . CYS A 1 98 ? -0.410 -9.532 16.364 1.00 92.56 98 CYS A C 1
ATOM 764 O O . CYS A 1 98 ? -0.907 -8.406 16.308 1.00 92.56 98 CYS A O 1
ATOM 766 N N . PRO A 1 99 ? 0.810 -9.749 16.887 1.00 94.06 99 PRO A N 1
ATOM 767 C CA . PRO A 1 99 ? 1.679 -8.648 17.290 1.00 94.06 99 PRO A CA 1
ATOM 768 C C . PRO A 1 99 ? 1.990 -7.721 16.110 1.00 94.06 99 PRO A C 1
ATOM 770 O O . PRO A 1 99 ? 2.191 -8.206 14.989 1.00 94.06 99 PRO A O 1
ATOM 773 N N . ASP A 1 100 ? 2.123 -6.418 16.371 1.00 93.38 100 ASP A N 1
ATOM 774 C CA . ASP A 1 100 ? 2.426 -5.391 15.358 1.00 93.38 100 ASP A CA 1
ATOM 775 C C . ASP A 1 100 ? 3.706 -5.699 14.565 1.00 93.38 100 ASP A C 1
ATOM 777 O O . ASP A 1 100 ? 3.796 -5.419 13.365 1.00 93.38 100 ASP A O 1
ATOM 781 N N . SER A 1 101 ? 4.671 -6.381 15.196 1.00 95.56 101 SER A N 1
ATOM 782 C CA . SER A 1 101 ? 5.888 -6.872 14.542 1.00 95.56 101 SER A CA 1
ATOM 783 C C . SER A 1 101 ? 5.600 -7.706 13.290 1.00 95.56 101 SER A C 1
ATOM 785 O O . SER A 1 101 ? 6.368 -7.644 12.334 1.00 95.56 101 SER A O 1
ATOM 787 N N . THR A 1 102 ? 4.469 -8.413 13.229 1.00 96.12 102 THR A N 1
ATOM 788 C CA . THR A 1 102 ? 4.032 -9.162 12.040 1.00 96.12 102 THR A CA 1
ATOM 789 C C . THR A 1 102 ? 3.855 -8.231 10.840 1.00 96.12 102 THR A C 1
ATOM 791 O O . THR A 1 102 ? 4.410 -8.478 9.768 1.00 96.12 102 THR A O 1
ATOM 794 N N . ILE A 1 103 ? 3.133 -7.120 11.024 1.00 97.25 103 ILE A N 1
ATOM 795 C CA . ILE A 1 103 ? 2.921 -6.104 9.984 1.00 97.25 103 ILE A CA 1
ATOM 796 C C . ILE A 1 103 ? 4.252 -5.436 9.639 1.00 97.25 103 ILE A C 1
ATOM 798 O O . ILE A 1 103 ? 4.549 -5.236 8.458 1.00 97.25 103 ILE A O 1
ATOM 802 N N . HIS A 1 104 ? 5.089 -5.166 10.644 1.00 98.06 104 HIS A N 1
ATOM 803 C CA . HIS A 1 104 ? 6.409 -4.579 10.431 1.00 98.06 104 HIS A CA 1
ATOM 804 C C . HIS A 1 104 ? 7.298 -5.457 9.557 1.00 98.06 104 HIS A C 1
ATOM 806 O O . HIS A 1 104 ? 7.887 -4.961 8.600 1.00 98.06 104 HIS A O 1
ATOM 812 N N . HIS A 1 105 ? 7.366 -6.759 9.832 1.00 97.94 105 HIS A N 1
ATOM 813 C CA . HIS A 1 105 ? 8.163 -7.697 9.049 1.00 97.94 105 HIS A CA 1
ATOM 814 C C . HIS A 1 105 ? 7.652 -7.831 7.613 1.00 97.94 105 HIS A C 1
ATOM 816 O O . HIS A 1 105 ? 8.461 -7.802 6.685 1.00 97.94 105 HIS A O 1
ATOM 822 N N . MET A 1 106 ? 6.333 -7.913 7.408 1.00 98.00 106 MET A N 1
ATOM 823 C CA . MET A 1 106 ? 5.753 -7.955 6.061 1.00 98.00 106 MET A CA 1
ATOM 824 C C . MET A 1 106 ? 6.100 -6.694 5.263 1.00 98.00 106 MET A C 1
ATOM 826 O O . MET A 1 106 ? 6.635 -6.788 4.159 1.00 98.00 106 MET A O 1
ATOM 830 N N . ALA A 1 107 ? 5.848 -5.510 5.825 1.00 97.75 107 ALA A N 1
ATOM 831 C CA . ALA A 1 107 ? 6.126 -4.239 5.161 1.00 97.75 107 ALA A CA 1
ATOM 832 C C . ALA A 1 107 ? 7.632 -4.033 4.913 1.00 97.75 107 ALA A C 1
ATOM 834 O O . ALA A 1 107 ? 8.030 -3.654 3.811 1.00 97.75 107 ALA A O 1
ATOM 835 N N . ASN A 1 108 ? 8.481 -4.367 5.888 1.00 98.00 108 ASN A N 1
ATOM 836 C CA . ASN A 1 108 ? 9.934 -4.344 5.738 1.00 98.00 108 ASN A CA 1
ATOM 837 C C . ASN A 1 108 ? 10.398 -5.246 4.587 1.00 98.00 108 ASN A C 1
ATOM 839 O O . ASN A 1 108 ? 11.130 -4.782 3.712 1.00 98.00 108 ASN A O 1
ATOM 843 N N . ARG A 1 109 ? 9.900 -6.487 4.511 1.00 97.62 109 ARG A N 1
ATOM 844 C CA . ARG A 1 109 ? 10.243 -7.417 3.428 1.00 97.62 109 ARG A CA 1
ATOM 845 C C . ARG A 1 109 ? 9.850 -6.880 2.056 1.00 97.62 109 ARG A C 1
ATOM 847 O O . ARG A 1 109 ? 10.618 -6.998 1.103 1.00 97.62 109 ARG A O 1
ATOM 854 N N . ILE A 1 110 ? 8.678 -6.260 1.947 1.00 95.38 110 ILE A N 1
ATOM 855 C CA . ILE A 1 110 ? 8.260 -5.600 0.709 1.00 95.38 110 ILE A CA 1
ATOM 856 C C . ILE A 1 110 ? 9.232 -4.466 0.350 1.00 95.38 110 ILE A C 1
ATOM 858 O O . ILE A 1 110 ? 9.608 -4.347 -0.813 1.00 95.38 110 ILE A O 1
ATOM 862 N N . GLY A 1 111 ? 9.684 -3.677 1.325 1.00 94.81 111 GLY A N 1
ATOM 863 C CA . GLY A 1 111 ? 10.723 -2.662 1.142 1.00 94.81 111 GLY A CA 1
ATOM 864 C C . GLY A 1 111 ? 12.013 -3.202 0.522 1.00 94.81 111 GLY A C 1
ATOM 865 O O . GLY A 1 111 ? 12.494 -2.661 -0.472 1.00 94.81 111 GLY A O 1
ATOM 866 N N . GLN A 1 112 ? 12.522 -4.315 1.055 1.00 95.50 112 GLN A N 1
ATOM 867 C CA . GLN A 1 112 ? 13.708 -5.004 0.527 1.00 95.50 112 GLN A CA 1
ATOM 868 C C . GLN A 1 112 ? 13.502 -5.463 -0.925 1.00 95.50 112 GLN A C 1
ATOM 870 O O . GLN A 1 112 ? 14.361 -5.272 -1.779 1.00 95.50 112 GLN A O 1
ATOM 875 N N . ILE A 1 113 ? 12.333 -6.034 -1.240 1.00 93.38 113 ILE A N 1
ATOM 876 C CA . ILE A 1 113 ? 12.003 -6.462 -2.609 1.00 93.38 113 ILE A CA 1
ATOM 877 C C . ILE A 1 113 ? 12.004 -5.267 -3.571 1.00 93.38 113 ILE A C 1
ATOM 879 O O . ILE A 1 113 ? 12.482 -5.384 -4.698 1.00 93.38 113 ILE A O 1
ATOM 883 N N . HIS A 1 114 ? 11.480 -4.117 -3.143 1.00 91.56 114 HIS A N 1
ATOM 884 C CA . HIS A 1 114 ? 11.447 -2.914 -3.975 1.00 91.56 114 HIS A CA 1
ATOM 885 C C . HIS A 1 114 ? 12.843 -2.341 -4.252 1.00 91.56 114 HIS A C 1
ATOM 887 O O . HIS A 1 114 ? 13.042 -1.808 -5.342 1.00 91.56 114 HIS A O 1
ATOM 893 N N . TYR A 1 115 ? 13.801 -2.507 -3.330 1.00 91.94 115 TYR A N 1
ATOM 894 C CA . TYR A 1 115 ? 15.209 -2.171 -3.568 1.00 91.94 115 TYR A CA 1
ATOM 895 C C . TYR A 1 115 ? 15.778 -2.965 -4.750 1.00 91.94 115 TYR A C 1
ATOM 897 O O . TYR A 1 115 ? 16.213 -2.372 -5.735 1.00 91.94 115 TYR A O 1
ATOM 905 N N . TYR A 1 116 ? 15.667 -4.296 -4.722 1.00 90.69 116 TYR A N 1
ATOM 906 C CA . TYR A 1 116 ? 16.189 -5.153 -5.796 1.00 90.69 116 TYR A CA 1
ATOM 907 C C . TYR A 1 116 ? 15.466 -4.990 -7.136 1.00 90.69 116 TYR A C 1
ATOM 909 O O . TYR A 1 116 ? 16.035 -5.270 -8.186 1.00 90.69 116 TYR A O 1
ATOM 917 N N . LYS A 1 117 ? 14.215 -4.521 -7.124 1.00 86.19 117 LYS A N 1
ATOM 918 C CA . LYS A 1 117 ? 13.473 -4.194 -8.348 1.00 86.19 117 LYS A CA 1
ATOM 919 C C . LYS A 1 117 ? 13.834 -2.831 -8.944 1.00 86.19 117 LYS A C 1
ATOM 921 O O . LYS A 1 117 ? 13.223 -2.440 -9.934 1.00 86.19 117 LYS A O 1
ATOM 926 N N . GLY A 1 118 ? 14.767 -2.090 -8.341 1.00 82.19 118 GLY A N 1
ATOM 927 C CA . GLY A 1 118 ? 15.153 -0.758 -8.809 1.00 82.19 118 GLY A CA 1
ATOM 928 C C . GLY A 1 118 ? 14.010 0.257 -8.745 1.00 82.19 118 GLY A C 1
ATOM 929 O O . GLY A 1 118 ? 14.029 1.258 -9.461 1.00 82.19 118 GLY A O 1
ATOM 930 N N . VAL A 1 119 ? 12.989 0.011 -7.914 1.00 80.75 119 VAL A N 1
ATOM 931 C CA . VAL A 1 119 ? 11.860 0.935 -7.796 1.00 80.75 119 VAL A CA 1
ATOM 932 C C . VAL A 1 119 ? 12.339 2.160 -7.037 1.00 80.75 119 VAL A C 1
ATOM 934 O O . VAL A 1 119 ? 12.615 2.093 -5.838 1.00 80.75 119 VAL A O 1
ATOM 937 N N . ASN A 1 120 ? 12.428 3.295 -7.727 1.00 74.06 120 ASN A N 1
ATOM 938 C CA . ASN A 1 120 ? 12.815 4.533 -7.076 1.00 74.06 120 ASN A CA 1
ATOM 939 C C . ASN A 1 120 ? 11.653 5.037 -6.221 1.00 74.06 120 ASN A C 1
ATOM 941 O O . ASN A 1 120 ? 10.546 5.305 -6.693 1.00 74.06 120 ASN A O 1
ATOM 945 N N . PHE A 1 121 ? 11.930 5.189 -4.939 1.00 68.94 121 PHE A N 1
ATOM 946 C CA . PHE A 1 121 ? 10.952 5.510 -3.927 1.00 68.94 121 PHE A CA 1
ATOM 947 C C . PHE A 1 121 ? 11.440 6.726 -3.131 1.00 68.94 121 PHE A C 1
ATOM 949 O O . PHE A 1 121 ? 11.797 6.668 -1.951 1.00 68.94 121 PHE A O 1
ATOM 956 N N . GLY A 1 122 ? 11.462 7.866 -3.822 1.00 82.94 122 GLY A N 1
ATOM 957 C CA . GLY A 1 122 ? 11.577 9.175 -3.193 1.00 82.94 122 GLY A CA 1
ATOM 958 C C . GLY A 1 122 ? 10.453 9.411 -2.180 1.00 82.94 122 GLY A C 1
ATOM 959 O O . GLY A 1 122 ? 9.413 8.745 -2.195 1.00 82.94 122 GLY A O 1
ATOM 960 N N . ALA A 1 123 ? 10.659 10.361 -1.264 1.00 83.94 123 ALA A N 1
ATOM 961 C CA . ALA A 1 123 ? 9.660 10.709 -0.248 1.00 83.94 123 ALA A CA 1
ATOM 962 C C . ALA A 1 123 ? 8.287 11.031 -0.870 1.00 83.94 123 ALA A C 1
ATOM 964 O O . ALA A 1 123 ? 7.249 10.628 -0.347 1.00 83.94 123 ALA A O 1
ATOM 965 N N . ASP A 1 124 ? 8.289 11.690 -2.023 1.00 86.94 124 ASP A N 1
ATOM 966 C CA . ASP A 1 124 ? 7.114 12.035 -2.814 1.00 86.94 124 ASP A CA 1
ATOM 967 C C . ASP A 1 124 ? 6.365 10.806 -3.366 1.00 86.94 124 ASP A C 1
ATOM 969 O O . ASP A 1 124 ? 5.133 10.780 -3.339 1.00 86.94 124 ASP A O 1
ATOM 973 N N . ASN A 1 125 ? 7.072 9.757 -3.798 1.00 89.56 125 ASN A N 1
ATOM 974 C CA . ASN A 1 125 ? 6.469 8.504 -4.271 1.00 89.56 125 ASN A CA 1
ATOM 975 C C . ASN A 1 125 ? 5.734 7.776 -3.144 1.00 89.56 125 ASN A C 1
ATOM 977 O O . ASN A 1 125 ? 4.582 7.369 -3.316 1.00 89.56 125 ASN A O 1
ATOM 981 N N . TRP A 1 126 ? 6.363 7.673 -1.970 1.00 88.25 126 TRP A N 1
ATOM 982 C CA . TRP A 1 126 ? 5.739 7.076 -0.787 1.00 88.25 126 TRP A CA 1
ATOM 983 C C . TRP A 1 126 ? 4.487 7.838 -0.354 1.00 88.25 126 TRP A C 1
ATOM 985 O O . TRP A 1 126 ? 3.443 7.238 -0.093 1.00 88.25 126 TRP A O 1
ATOM 995 N N . LEU A 1 127 ? 4.573 9.170 -0.303 1.00 90.50 127 LEU A N 1
ATOM 996 C CA . LEU A 1 127 ? 3.451 10.025 0.078 1.00 90.50 127 LEU A CA 1
ATOM 997 C C . LEU A 1 127 ? 2.312 9.964 -0.944 1.00 90.50 127 LEU A C 1
ATOM 999 O O . LEU A 1 127 ? 1.146 9.945 -0.551 1.00 90.50 127 LEU A O 1
ATOM 1003 N N . THR A 1 128 ? 2.631 9.876 -2.237 1.00 93.69 128 THR A N 1
ATOM 1004 C CA . THR A 1 128 ? 1.627 9.706 -3.297 1.00 93.69 128 THR A CA 1
ATOM 1005 C C . THR A 1 128 ? 0.895 8.378 -3.135 1.00 93.69 128 THR A C 1
ATOM 1007 O O . THR A 1 128 ? -0.336 8.366 -3.118 1.00 93.69 128 THR A O 1
ATOM 1010 N N . PHE A 1 129 ? 1.627 7.279 -2.923 1.00 93.44 129 PHE A N 1
ATOM 1011 C CA . PHE A 1 129 ? 1.029 5.966 -2.677 1.00 93.44 129 PHE A CA 1
ATOM 1012 C C . PHE A 1 129 ? 0.137 5.958 -1.429 1.00 93.44 129 PHE A C 1
ATOM 1014 O O . PHE A 1 129 ? -1.003 5.491 -1.497 1.00 93.44 129 PHE A O 1
ATOM 1021 N N . LYS A 1 130 ? 0.601 6.549 -0.316 1.00 95.44 130 LYS A N 1
ATOM 1022 C CA . LYS A 1 130 ? -0.208 6.741 0.900 1.00 95.44 130 LYS A CA 1
ATOM 1023 C C . LYS A 1 130 ? -1.514 7.455 0.584 1.00 95.44 130 LYS A C 1
ATOM 1025 O O . LYS A 1 130 ? -2.588 6.948 0.899 1.00 95.44 130 LYS A O 1
ATOM 1030 N N . LYS A 1 131 ? -1.404 8.641 -0.019 1.00 95.62 131 LYS A N 1
ATOM 1031 C CA . LYS A 1 131 ? -2.532 9.534 -0.279 1.00 95.62 131 LYS A CA 1
ATOM 1032 C C . LYS A 1 131 ? -3.570 8.848 -1.157 1.00 95.62 131 LYS A C 1
ATOM 1034 O O . LYS A 1 131 ? -4.736 8.813 -0.784 1.00 95.62 131 LYS A O 1
ATOM 1039 N N . VAL A 1 132 ? -3.139 8.254 -2.269 1.00 96.12 132 VAL A N 1
ATOM 1040 C CA . VAL A 1 132 ? -4.031 7.532 -3.184 1.00 96.12 132 VAL A CA 1
ATOM 1041 C C . VAL A 1 132 ? -4.704 6.354 -2.484 1.00 96.12 132 VAL A C 1
ATOM 1043 O O . VAL A 1 132 ? -5.914 6.198 -2.604 1.00 96.12 132 VAL A O 1
ATOM 1046 N N . THR A 1 133 ? -3.960 5.558 -1.714 1.00 96.62 133 THR A N 1
ATOM 1047 C CA . THR A 1 133 ? -4.529 4.401 -1.009 1.00 96.62 133 THR A CA 1
ATOM 1048 C C . THR A 1 133 ? -5.630 4.825 -0.040 1.00 96.62 133 THR A C 1
ATOM 1050 O O . THR A 1 133 ? -6.743 4.306 -0.109 1.00 96.62 133 THR A O 1
ATOM 1053 N N . VAL A 1 134 ? -5.354 5.817 0.814 1.00 96.00 134 VAL A N 1
ATOM 1054 C CA . VAL A 1 134 ? -6.342 6.338 1.770 1.00 96.00 134 VAL A CA 1
ATOM 1055 C C . VAL A 1 134 ? -7.549 6.929 1.036 1.00 96.00 134 VAL A C 1
ATOM 1057 O O . VAL A 1 134 ? -8.683 6.598 1.371 1.00 96.00 134 VAL A O 1
ATOM 1060 N N . GLU A 1 135 ? -7.336 7.751 0.003 1.00 94.56 135 GLU A N 1
ATOM 1061 C CA . GLU A 1 135 ? -8.422 8.352 -0.784 1.00 94.56 135 GLU A CA 1
ATOM 1062 C C . GLU A 1 135 ? -9.342 7.288 -1.401 1.00 94.56 135 GLU A C 1
ATOM 1064 O O . GLU A 1 135 ? -10.562 7.389 -1.270 1.00 94.56 135 GLU A O 1
ATOM 1069 N N . GLN A 1 136 ? -8.784 6.250 -2.034 1.00 94.88 136 GLN A N 1
ATOM 1070 C CA . GLN A 1 136 ? -9.576 5.214 -2.707 1.00 94.88 136 GLN A CA 1
ATOM 1071 C C . GLN A 1 136 ? -10.346 4.334 -1.720 1.00 94.88 136 GLN A C 1
ATOM 1073 O O . GLN A 1 136 ? -11.518 4.027 -1.949 1.00 94.88 136 GLN A O 1
ATOM 1078 N N . VAL A 1 137 ? -9.723 3.965 -0.601 1.00 93.19 137 VAL A N 1
ATOM 1079 C CA . VAL A 1 137 ? -10.354 3.131 0.426 1.00 93.19 137 VAL A CA 1
ATOM 1080 C C . VAL A 1 137 ? -11.487 3.884 1.138 1.00 93.19 137 VAL A C 1
ATOM 1082 O O . VAL A 1 137 ? -12.571 3.332 1.340 1.00 93.19 137 VAL A O 1
ATOM 1085 N N . ILE A 1 138 ? -11.291 5.172 1.438 1.00 90.81 138 ILE A N 1
ATOM 1086 C CA . ILE A 1 138 ? -12.319 6.016 2.063 1.00 90.81 138 ILE A CA 1
ATOM 1087 C C . ILE A 1 138 ? -13.437 6.373 1.070 1.00 90.81 138 ILE A C 1
ATOM 1089 O O . ILE A 1 138 ? -14.607 6.396 1.448 1.00 90.81 138 ILE A O 1
ATOM 1093 N N . ALA A 1 139 ? -13.142 6.610 -0.212 1.00 86.88 139 ALA A N 1
ATOM 1094 C CA . ALA A 1 139 ? -14.160 6.972 -1.205 1.00 86.88 139 ALA A CA 1
ATOM 1095 C C . ALA A 1 139 ? -15.238 5.889 -1.402 1.00 86.88 139 ALA A C 1
ATOM 1097 O O . ALA A 1 139 ? -16.389 6.215 -1.708 1.00 86.88 139 ALA A O 1
ATOM 1098 N N . MET A 1 140 ? -14.910 4.612 -1.178 1.00 74.62 140 MET A N 1
ATOM 1099 C CA . MET A 1 140 ? -15.879 3.509 -1.250 1.00 74.62 140 MET A CA 1
ATOM 1100 C C . MET A 1 140 ? -16.952 3.571 -0.147 1.00 74.62 140 MET A C 1
ATOM 1102 O O . MET A 1 140 ? -18.027 3.000 -0.315 1.00 74.62 140 MET A O 1
ATOM 1106 N N . GLN A 1 141 ? -16.731 4.348 0.920 1.00 67.94 141 GLN A N 1
ATOM 1107 C CA . GLN A 1 141 ? -17.734 4.623 1.956 1.00 67.94 141 GLN A CA 1
ATOM 1108 C C . GLN A 1 141 ? -18.910 5.450 1.428 1.00 67.94 141 GLN A C 1
ATOM 1110 O O . GLN A 1 141 ? -20.068 5.192 1.750 1.00 67.94 141 GLN A O 1
ATOM 1115 N N . LYS A 1 142 ? -18.622 6.435 0.569 1.00 59.62 142 LYS A N 1
ATOM 1116 C CA . LYS A 1 142 ? -19.624 7.402 0.102 1.00 59.62 142 LYS A CA 1
ATOM 1117 C C . LYS A 1 142 ? -20.654 6.780 -0.844 1.00 59.62 142 LYS A C 1
ATOM 1119 O O . LYS A 1 142 ? -21.782 7.254 -0.901 1.00 59.62 142 LYS A O 1
ATOM 1124 N N . LYS A 1 143 ? -20.290 5.711 -1.565 1.00 53.16 143 LYS A N 1
ATOM 1125 C CA . LYS A 1 143 ? -21.206 5.017 -2.488 1.00 53.16 143 LYS A CA 1
ATOM 1126 C C . LYS A 1 143 ? -22.190 4.086 -1.775 1.00 53.16 143 LYS A C 1
ATOM 1128 O O . LYS A 1 143 ? -23.328 3.987 -2.217 1.00 53.16 143 LYS A O 1
ATOM 1133 N N . ALA A 1 144 ? -21.789 3.449 -0.673 1.00 49.78 144 ALA A N 1
ATOM 1134 C CA . ALA A 1 144 ? -22.666 2.545 0.079 1.00 49.78 144 ALA A CA 1
ATOM 1135 C C . ALA A 1 144 ? -23.767 3.292 0.858 1.00 49.78 144 ALA A C 1
ATOM 1137 O O . ALA A 1 144 ? -24.869 2.779 1.017 1.00 49.78 144 ALA A O 1
ATOM 1138 N N . SER A 1 145 ? -23.501 4.529 1.290 1.00 48.09 145 SER A N 1
ATOM 1139 C CA . SER A 1 145 ? -24.440 5.308 2.108 1.00 48.09 145 SER A CA 1
ATOM 1140 C C . SER A 1 145 ? -25.670 5.833 1.352 1.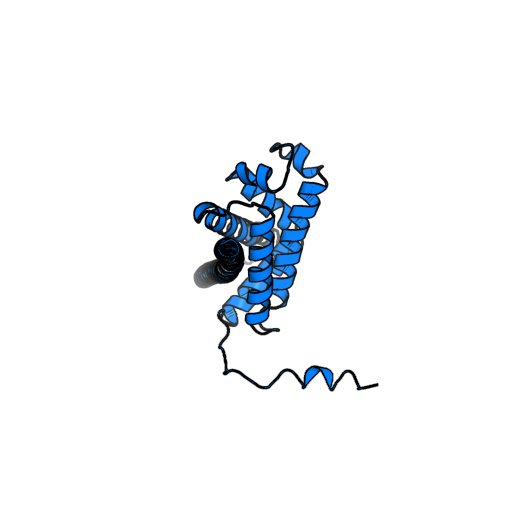00 48.09 145 SER A C 1
ATOM 1142 O O . SER A 1 145 ? -26.632 6.225 2.002 1.00 48.09 145 SER A O 1
ATOM 1144 N N . MET A 1 146 ? -25.664 5.866 0.013 1.00 43.59 146 MET A N 1
ATOM 1145 C CA . MET A 1 146 ? -26.759 6.463 -0.776 1.00 43.59 146 MET A CA 1
ATOM 1146 C C . MET A 1 146 ? -27.792 5.457 -1.308 1.00 43.59 146 MET A C 1
ATOM 1148 O O . MET A 1 146 ? -28.768 5.876 -1.920 1.00 43.59 146 MET A O 1
ATOM 1152 N N . PHE A 1 147 ? -27.614 4.151 -1.079 1.00 40.44 147 PHE A N 1
ATOM 1153 C CA . PHE A 1 147 ? -28.478 3.112 -1.666 1.00 40.44 147 PHE A CA 1
ATOM 1154 C C . PHE A 1 147 ? -29.350 2.335 -0.668 1.00 40.44 147 PHE A C 1
ATOM 1156 O O . PHE A 1 147 ? -30.045 1.403 -1.064 1.00 40.44 147 PHE A O 1
ATOM 1163 N N . SER A 1 148 ? -29.399 2.740 0.603 1.00 34.03 148 SER A N 1
ATOM 1164 C CA . SER A 1 148 ? -30.375 2.196 1.557 1.00 34.03 148 SER A CA 1
ATOM 1165 C C . SER A 1 148 ? -31.701 2.960 1.478 1.00 34.03 148 SER A C 1
ATOM 1167 O O . SER A 1 148 ? -32.067 3.682 2.401 1.00 34.03 148 SER A O 1
ATOM 1169 N N . LEU A 1 149 ? -32.419 2.812 0.365 1.00 35.59 149 LEU A N 1
ATOM 1170 C CA . LEU A 1 149 ? -33.831 3.185 0.260 1.00 35.59 149 LEU A CA 1
ATOM 1171 C C . LEU A 1 149 ? -34.624 1.949 -0.166 1.00 35.59 149 LEU A C 1
ATOM 1173 O O . LEU A 1 149 ? -34.915 1.743 -1.342 1.00 35.59 149 LEU A O 1
ATOM 1177 N N . THR A 1 150 ? -34.975 1.109 0.804 1.00 32.50 150 THR A N 1
ATOM 1178 C CA . THR A 1 150 ? -36.159 0.258 0.674 1.00 32.50 150 THR A CA 1
ATOM 1179 C C . THR A 1 150 ? -37.391 1.166 0.757 1.00 32.50 150 THR A C 1
ATOM 1181 O O . THR A 1 150 ? -37.500 1.934 1.716 1.00 32.50 150 THR A O 1
ATOM 1184 N N . PRO A 1 151 ? -38.325 1.131 -0.211 1.00 38.69 151 PRO A N 1
ATOM 1185 C CA . PRO A 1 151 ? -39.509 1.972 -0.177 1.00 38.69 151 PRO A CA 1
ATOM 1186 C C . PRO A 1 151 ? -40.551 1.312 0.727 1.00 38.69 151 PRO A C 1
ATOM 1188 O O . PRO A 1 151 ? -41.492 0.677 0.258 1.00 38.69 151 PRO A O 1
ATOM 1191 N N . SER A 1 152 ? -40.381 1.448 2.038 1.00 33.94 152 SER A N 1
ATOM 1192 C CA . SER A 1 152 ? -41.473 1.195 2.972 1.00 33.94 152 SER A CA 1
ATOM 1193 C C . SER A 1 152 ? -42.231 2.501 3.147 1.00 33.94 152 SER A C 1
ATOM 1195 O O . SER A 1 152 ? -41.710 3.468 3.699 1.00 33.94 152 SER A O 1
ATOM 1197 N N . LYS A 1 153 ? -43.452 2.533 2.605 1.00 38.12 153 LYS A N 1
ATOM 1198 C CA . LYS A 1 153 ? -44.483 3.506 2.966 1.00 38.12 153 LYS A CA 1
ATOM 1199 C C . LYS A 1 153 ? -44.573 3.551 4.491 1.00 38.12 153 LYS A C 1
ATOM 1201 O O . LYS A 1 153 ? -44.976 2.565 5.087 1.00 38.12 153 LYS A O 1
ATOM 1206 N N . ASP A 1 154 ? -44.092 4.633 5.084 1.00 30.17 154 ASP A N 1
ATOM 1207 C CA . ASP A 1 154 ? -44.846 5.485 6.001 1.00 30.17 154 ASP A CA 1
ATOM 1208 C C . ASP A 1 154 ? -43.979 6.697 6.352 1.00 30.17 154 ASP A C 1
ATOM 1210 O O . ASP A 1 154 ? -42.847 6.602 6.823 1.00 30.17 154 ASP A O 1
ATOM 1214 N N . PHE A 1 155 ? -44.505 7.866 6.002 1.00 36.75 155 PHE A N 1
ATOM 1215 C CA . PHE A 1 155 ? -43.859 9.158 6.141 1.00 36.75 155 PHE A CA 1
ATOM 1216 C C . PHE A 1 155 ? -43.903 9.577 7.613 1.00 36.75 155 PHE A C 1
ATOM 1218 O O . PHE A 1 155 ? -44.853 10.214 8.059 1.00 36.75 155 PHE A O 1
ATOM 1225 N N . VAL A 1 156 ? -42.862 9.228 8.367 1.00 33.16 156 VAL A N 1
ATOM 1226 C CA . VAL A 1 156 ? -42.497 9.943 9.591 1.00 33.16 156 VAL A CA 1
ATOM 1227 C C . VAL A 1 156 ? -41.182 10.647 9.297 1.00 33.16 156 VAL A C 1
ATOM 1229 O O . VAL A 1 156 ? -40.124 10.026 9.210 1.00 33.16 156 VAL A O 1
ATOM 1232 N N . VAL A 1 157 ? -41.267 11.960 9.079 1.00 39.06 157 VAL A N 1
ATOM 1233 C CA . VAL A 1 157 ? -40.113 12.864 9.050 1.00 39.06 157 VAL A CA 1
ATOM 1234 C C . VAL A 1 157 ? -39.568 12.920 10.473 1.00 39.06 157 VAL A C 1
ATOM 1236 O O . VAL A 1 157 ? -39.882 13.820 11.245 1.00 39.06 157 VAL A O 1
ATOM 1239 N N . THR A 1 158 ? -38.792 11.909 10.849 1.00 37.53 158 THR A N 1
ATOM 1240 C CA . THR A 1 158 ? -37.995 11.956 12.067 1.00 37.53 158 THR A CA 1
ATOM 1241 C C . THR A 1 158 ? -36.749 12.758 11.736 1.00 37.53 158 THR A C 1
ATOM 1243 O O . THR A 1 158 ? -35.820 12.269 11.096 1.00 37.53 158 THR A O 1
ATOM 1246 N N . GLU A 1 159 ? -36.816 14.037 12.089 1.00 35.19 159 GLU A N 1
ATOM 1247 C CA . GLU A 1 159 ? -35.713 14.885 12.530 1.00 35.19 159 GLU A CA 1
ATOM 1248 C C . GLU A 1 159 ? -34.339 14.183 12.479 1.00 35.19 159 GLU A C 1
ATOM 1250 O O . GLU A 1 159 ? -33.980 13.392 13.353 1.00 35.19 159 GLU A O 1
ATOM 1255 N N . MET A 1 160 ? -33.548 14.458 11.434 1.00 42.53 160 MET A N 1
ATOM 1256 C CA . MET A 1 160 ? -32.111 14.176 11.457 1.00 42.53 160 MET A CA 1
ATOM 1257 C C . MET A 1 160 ? -31.497 15.063 12.546 1.00 42.53 160 MET A C 1
ATOM 1259 O O . MET A 1 160 ? -31.081 16.192 12.293 1.00 42.53 160 MET A O 1
ATOM 1263 N N . THR A 1 161 ? -31.489 14.564 13.780 1.00 48.38 161 THR A N 1
ATOM 1264 C CA . THR A 1 161 ? -30.898 15.224 14.947 1.00 48.38 161 THR A CA 1
ATOM 1265 C C . THR A 1 161 ? -29.463 15.653 14.640 1.00 48.38 161 THR A C 1
ATOM 1267 O O . THR A 1 161 ? -28.671 14.866 14.122 1.00 48.38 161 THR A O 1
ATOM 1270 N N . LEU A 1 162 ? -29.109 16.888 14.997 1.00 48.78 162 LEU A N 1
ATOM 1271 C CA . LEU A 1 162 ? -27.787 17.504 14.801 1.00 48.78 162 LEU A CA 1
ATOM 1272 C C . LEU A 1 162 ? -26.631 16.654 15.391 1.00 48.78 162 LEU A C 1
ATOM 1274 O O . LEU A 1 162 ? -25.510 16.664 14.878 1.00 48.78 162 LEU A O 1
ATOM 1278 N N . GLU A 1 163 ? -26.943 15.845 16.408 1.00 43.06 163 GLU A N 1
ATOM 1279 C CA . GLU A 1 163 ? -26.091 14.816 17.026 1.00 43.06 163 GLU A CA 1
ATOM 1280 C C . GLU A 1 163 ? -25.685 13.695 16.044 1.00 43.06 163 GLU A C 1
ATOM 1282 O O . GLU A 1 163 ? -24.539 13.242 16.024 1.00 43.06 163 GLU A O 1
ATOM 1287 N N . SER A 1 164 ? -26.602 13.286 15.160 1.00 54.94 164 SER A N 1
ATOM 1288 C CA . SER A 1 164 ? -26.365 12.272 14.124 1.00 54.94 164 SER A CA 1
ATOM 1289 C C . SER A 1 164 ? -25.304 12.747 13.128 1.00 54.94 164 SER A C 1
ATOM 1291 O O . SER A 1 164 ? -24.370 12.008 12.807 1.00 54.94 164 SER A O 1
ATOM 1293 N N . SER A 1 165 ? -25.365 14.022 12.733 1.00 59.06 165 SER A N 1
ATOM 1294 C CA . SER A 1 165 ? -24.380 14.650 11.846 1.00 59.06 165 SER A CA 1
ATOM 1295 C C . SER A 1 165 ? -22.998 14.768 12.493 1.00 59.06 165 SER A C 1
ATOM 1297 O O . SER A 1 165 ? -21.998 14.464 11.843 1.00 59.06 165 SER A O 1
ATOM 1299 N N . ARG A 1 166 ? -22.919 15.136 13.781 1.00 59.97 166 ARG A N 1
ATOM 1300 C CA . ARG A 1 166 ? -21.648 15.167 14.531 1.00 59.97 166 ARG A CA 1
ATOM 1301 C C . ARG A 1 166 ? -21.026 13.776 14.649 1.00 59.97 166 ARG A C 1
ATOM 1303 O O . ARG A 1 166 ? -19.872 13.603 14.269 1.00 59.97 166 ARG A O 1
ATOM 1310 N N . SER A 1 167 ? -21.817 12.768 15.019 1.00 62.66 167 SER A N 1
ATOM 1311 C CA . SER A 1 167 ? -21.347 11.377 15.115 1.00 62.66 167 SER A CA 1
ATOM 1312 C C . SER A 1 167 ? -20.882 10.795 13.770 1.00 62.66 167 SER A C 1
ATOM 1314 O O . SER A 1 167 ? -20.009 9.927 13.718 1.00 62.66 167 SER A O 1
ATOM 1316 N N . ALA A 1 168 ? -21.468 11.236 12.652 1.00 61.56 168 ALA A N 1
ATOM 1317 C CA . ALA A 1 168 ? -21.061 10.820 11.312 1.00 61.56 168 ALA A CA 1
ATOM 1318 C C . ALA A 1 168 ? -19.735 11.476 10.891 1.00 61.56 168 ALA A C 1
ATOM 1320 O O . ALA A 1 168 ? -18.878 10.809 10.307 1.00 61.56 168 ALA A O 1
ATOM 1321 N N . ILE A 1 169 ? -19.543 12.756 11.226 1.00 68.81 169 ILE A N 1
ATOM 1322 C CA . ILE A 1 169 ? -18.291 13.488 10.987 1.00 68.81 169 ILE A CA 1
ATOM 1323 C C . ILE A 1 169 ? -17.154 12.890 11.825 1.00 68.81 169 ILE A C 1
ATOM 1325 O O . ILE A 1 169 ? -16.077 12.626 11.290 1.00 68.81 169 ILE A O 1
ATOM 1329 N N . GLU A 1 170 ? -17.398 12.608 13.104 1.00 67.62 170 GLU A N 1
ATOM 1330 C CA . GLU A 1 170 ? -16.422 11.986 14.007 1.00 67.62 170 GLU A CA 1
ATOM 1331 C C . GLU A 1 170 ? -16.015 10.585 13.534 1.00 67.62 170 GLU A C 1
ATOM 1333 O O . GLU A 1 170 ? -14.821 10.284 13.453 1.00 67.62 170 GLU A O 1
ATOM 1338 N N . ARG A 1 171 ? -16.978 9.754 13.107 1.00 70.25 171 ARG A N 1
ATOM 1339 C CA . ARG A 1 171 ? -16.689 8.443 12.496 1.00 70.25 171 ARG A CA 1
ATOM 1340 C C . ARG A 1 171 ? -15.875 8.572 11.209 1.00 70.25 171 ARG A C 1
ATOM 1342 O O . ARG A 1 171 ? -14.892 7.854 11.034 1.00 70.25 171 ARG A O 1
ATOM 1349 N N . GLY A 1 172 ? -16.226 9.516 10.333 1.00 73.62 172 GLY A N 1
ATOM 1350 C CA . GLY A 1 172 ? -15.465 9.801 9.112 1.00 73.62 172 GLY A CA 1
ATOM 1351 C C . GLY A 1 172 ? -14.023 10.252 9.386 1.00 73.62 172 GLY A C 1
ATOM 1352 O O . GLY A 1 172 ? -13.096 9.863 8.664 1.00 73.62 172 GLY A O 1
ATOM 1353 N N . CYS A 1 173 ? -13.822 11.026 10.455 1.00 83.06 173 CYS A N 1
ATOM 1354 C CA . CYS A 1 173 ? -12.506 11.441 10.931 1.00 83.06 173 CYS A CA 1
ATOM 1355 C C . CYS A 1 173 ? -11.690 10.233 11.414 1.00 83.06 173 CYS A C 1
ATOM 1357 O O . CYS A 1 173 ? -10.564 10.035 10.956 1.00 83.06 173 CYS A O 1
ATOM 1359 N N . LEU A 1 174 ? -12.284 9.365 12.240 1.00 89.38 174 LEU A N 1
ATOM 1360 C CA . LEU A 1 174 ? -11.620 8.175 12.777 1.00 89.38 174 LEU A CA 1
ATOM 1361 C C . LEU A 1 174 ? -11.208 7.183 11.678 1.00 89.38 174 LEU A C 1
ATOM 1363 O O . LEU A 1 174 ? -10.092 6.666 11.708 1.00 89.38 174 LEU A O 1
ATOM 1367 N N . TYR A 1 175 ? -12.052 6.978 10.660 1.00 91.56 175 TYR A N 1
ATOM 1368 C CA . TYR A 1 175 ? -11.706 6.179 9.478 1.00 91.56 175 TYR A CA 1
ATOM 1369 C C . TYR A 1 175 ? -10.446 6.707 8.792 1.00 91.56 175 TYR A C 1
ATOM 1371 O O . TYR A 1 175 ? -9.511 5.957 8.505 1.00 91.56 175 TYR A O 1
ATOM 1379 N N . THR A 1 176 ? -10.407 8.016 8.554 1.00 92.31 176 THR A N 1
ATOM 1380 C CA . THR A 1 176 ? -9.282 8.664 7.883 1.00 92.31 176 THR A CA 1
ATOM 1381 C C . THR A 1 176 ? -8.020 8.607 8.743 1.00 92.31 176 THR A C 1
ATOM 1383 O O . THR A 1 176 ? -6.943 8.337 8.213 1.00 92.31 176 THR A O 1
ATOM 1386 N N . ILE A 1 177 ? -8.130 8.816 10.058 1.00 94.06 177 ILE A N 1
ATOM 1387 C CA . ILE A 1 177 ? -7.009 8.737 11.006 1.00 94.06 177 ILE A CA 1
ATOM 1388 C C . ILE A 1 177 ? -6.427 7.322 11.040 1.00 94.06 177 ILE A C 1
ATOM 1390 O O . ILE A 1 177 ? -5.224 7.166 10.821 1.00 94.06 177 ILE A O 1
ATOM 1394 N N . GLY A 1 178 ? -7.264 6.298 11.237 1.00 96.25 178 GLY A N 1
ATOM 1395 C CA . GLY A 1 178 ? -6.825 4.903 11.320 1.00 96.25 178 GLY A CA 1
ATOM 1396 C C . GLY A 1 178 ? -6.080 4.455 10.062 1.00 96.25 178 GLY A C 1
ATOM 1397 O O . GLY A 1 178 ? -4.966 3.938 10.142 1.00 96.25 178 GLY A O 1
ATOM 1398 N N . TRP A 1 179 ? -6.626 4.756 8.879 1.00 97.25 179 TRP A N 1
ATOM 1399 C CA . TRP A 1 179 ? -5.961 4.451 7.607 1.00 97.25 179 TRP A CA 1
ATOM 1400 C C . TRP A 1 179 ? -4.677 5.252 7.387 1.00 97.25 179 TRP A C 1
ATOM 1402 O O . TRP A 1 179 ? -3.691 4.714 6.881 1.00 97.25 179 TRP A O 1
ATOM 1412 N N . ASN A 1 180 ? -4.643 6.525 7.790 1.00 97.25 180 ASN A N 1
ATOM 1413 C CA . ASN A 1 180 ? -3.423 7.324 7.704 1.00 97.25 180 ASN A CA 1
ATOM 1414 C C . ASN A 1 180 ? -2.311 6.795 8.610 1.00 97.25 180 ASN A C 1
ATOM 1416 O O . ASN A 1 180 ? -1.150 6.828 8.189 1.00 97.25 180 ASN A O 1
ATOM 1420 N N . LYS A 1 181 ? -2.648 6.330 9.819 1.00 97.75 181 LYS A N 1
ATOM 1421 C CA . LYS A 1 181 ? -1.705 5.698 10.747 1.00 97.75 181 LYS A CA 1
ATOM 1422 C C . LYS A 1 181 ? -1.204 4.367 10.201 1.00 97.75 181 LYS A C 1
ATOM 1424 O O . LYS A 1 181 ? 0.006 4.202 10.068 1.00 97.75 181 LYS A O 1
ATOM 1429 N N . LEU A 1 182 ? -2.105 3.480 9.774 1.00 98.12 182 LEU A N 1
ATOM 1430 C CA . LEU A 1 182 ? -1.729 2.188 9.196 1.00 98.12 182 LEU A CA 1
ATOM 1431 C C . LEU A 1 182 ? -0.780 2.355 8.003 1.00 98.12 182 LEU A C 1
ATOM 1433 O O . LEU A 1 182 ? 0.288 1.750 7.957 1.00 98.12 182 LEU A O 1
ATOM 1437 N N . MET A 1 183 ? -1.129 3.225 7.052 1.00 98.00 183 MET A N 1
ATOM 1438 C CA . MET A 1 183 ? -0.276 3.466 5.888 1.00 98.00 183 MET A CA 1
ATOM 1439 C C . MET A 1 183 ? 1.053 4.135 6.260 1.00 98.00 183 MET A C 1
ATOM 1441 O O . MET A 1 183 ? 2.054 3.904 5.584 1.00 98.00 183 MET A O 1
ATOM 1445 N N . ALA A 1 184 ? 1.096 4.951 7.321 1.00 97.00 184 ALA A N 1
ATOM 1446 C CA . ALA A 1 184 ? 2.350 5.514 7.822 1.00 97.00 184 ALA A CA 1
ATOM 1447 C C . ALA A 1 184 ? 3.274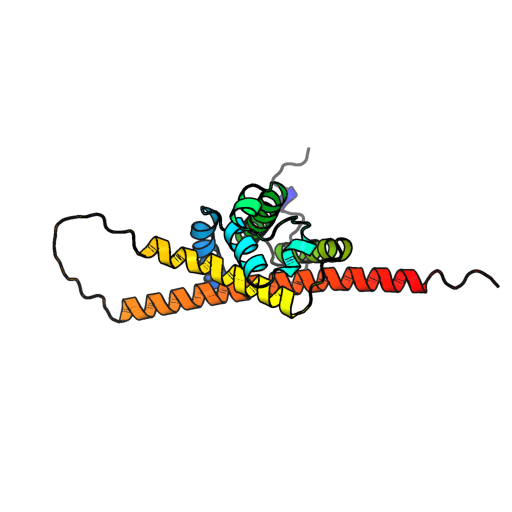 4.427 8.389 1.00 97.00 184 ALA A C 1
ATOM 1449 O O . ALA A 1 184 ? 4.463 4.443 8.075 1.00 97.00 184 ALA A O 1
ATOM 1450 N N . ILE A 1 185 ? 2.731 3.473 9.151 1.00 97.56 185 ILE A N 1
ATOM 1451 C CA . ILE A 1 185 ? 3.467 2.309 9.666 1.00 97.56 185 ILE A CA 1
ATOM 1452 C C . ILE A 1 185 ? 4.013 1.481 8.502 1.00 97.56 185 ILE A C 1
ATOM 1454 O O . ILE A 1 185 ? 5.217 1.247 8.429 1.00 97.56 185 ILE A O 1
ATOM 1458 N N . ILE A 1 186 ? 3.165 1.125 7.532 1.00 97.62 186 ILE A N 1
ATOM 1459 C CA . ILE A 1 186 ? 3.579 0.365 6.342 1.00 97.62 186 ILE A CA 1
ATOM 1460 C C . ILE A 1 186 ? 4.738 1.063 5.619 1.00 97.62 186 ILE A C 1
ATOM 1462 O O . ILE A 1 186 ? 5.760 0.439 5.343 1.00 97.62 186 ILE A O 1
ATOM 1466 N N . ILE A 1 187 ? 4.618 2.363 5.337 1.00 96.06 187 ILE A N 1
ATOM 1467 C CA . ILE A 1 187 ? 5.654 3.114 4.612 1.00 96.06 187 ILE A CA 1
ATOM 1468 C C . ILE A 1 187 ? 6.939 3.240 5.422 1.00 96.06 187 ILE A C 1
ATOM 1470 O O . ILE A 1 187 ? 8.022 3.094 4.856 1.00 96.06 187 ILE A O 1
ATOM 1474 N N . ARG A 1 188 ? 6.844 3.504 6.731 1.00 96.12 188 ARG A N 1
ATOM 1475 C CA . ARG A 1 188 ? 8.005 3.556 7.630 1.00 96.12 188 ARG A CA 1
ATOM 1476 C C . ARG A 1 188 ? 8.802 2.258 7.534 1.00 96.12 188 ARG A C 1
ATOM 1478 O O . ARG A 1 188 ? 10.019 2.292 7.366 1.00 96.12 188 ARG A O 1
ATOM 1485 N N . GLU A 1 189 ? 8.104 1.130 7.568 1.00 97.44 189 GLU A N 1
ATOM 1486 C CA . GLU A 1 189 ? 8.706 -0.197 7.556 1.00 97.44 189 GLU A CA 1
ATOM 1487 C C . GLU A 1 189 ? 9.237 -0.605 6.181 1.00 97.44 189 GLU A C 1
ATOM 1489 O O . GLU A 1 189 ? 10.367 -1.086 6.093 1.00 97.44 189 GLU A O 1
ATOM 1494 N N . MET A 1 190 ? 8.509 -0.317 5.098 1.00 95.75 190 MET A N 1
ATOM 1495 C CA . MET A 1 190 ? 9.017 -0.474 3.729 1.00 95.75 190 MET A CA 1
ATOM 1496 C C . MET A 1 190 ? 10.289 0.353 3.512 1.00 95.75 190 MET A C 1
ATOM 1498 O O . MET A 1 190 ? 11.282 -0.158 2.999 1.00 95.75 190 MET A O 1
ATOM 1502 N N . LYS A 1 191 ? 10.302 1.615 3.953 1.00 93.94 191 LYS A N 1
ATOM 1503 C CA . LYS A 1 191 ? 11.478 2.485 3.842 1.00 93.94 191 LYS A CA 1
ATOM 1504 C C . LYS A 1 191 ? 12.650 1.939 4.657 1.00 93.94 191 LYS A C 1
ATOM 1506 O O . LYS A 1 191 ? 13.776 1.938 4.169 1.00 93.94 191 LYS A O 1
ATOM 1511 N N . ARG A 1 192 ? 12.391 1.422 5.863 1.00 95.62 192 ARG A N 1
ATOM 1512 C CA . ARG A 1 192 ? 13.401 0.755 6.696 1.00 95.62 192 ARG A CA 1
ATOM 1513 C C . ARG A 1 192 ? 14.013 -0.451 5.979 1.00 95.62 192 ARG A C 1
ATOM 1515 O O . ARG A 1 192 ? 15.233 -0.542 5.919 1.00 95.62 192 ARG A O 1
ATOM 1522 N N . GLY A 1 193 ? 13.191 -1.326 5.400 1.00 95.75 193 GLY A N 1
ATOM 1523 C CA . GLY A 1 193 ? 13.666 -2.503 4.663 1.00 95.75 193 GLY A CA 1
ATOM 1524 C C . GLY A 1 193 ? 14.469 -2.143 3.414 1.00 95.75 193 GLY A C 1
ATOM 1525 O O . GLY A 1 193 ? 15.531 -2.708 3.180 1.00 95.75 193 GLY A O 1
ATOM 1526 N N . PHE A 1 194 ? 14.012 -1.146 2.657 1.00 93.88 194 PHE A N 1
ATOM 1527 C CA . PHE A 1 194 ? 14.724 -0.641 1.482 1.00 93.88 194 PHE A CA 1
ATOM 1528 C C . PHE A 1 194 ? 16.120 -0.108 1.843 1.00 93.88 194 PHE A C 1
ATOM 1530 O O . PHE A 1 194 ? 17.112 -0.459 1.209 1.00 93.88 194 PHE A O 1
ATOM 1537 N N . LEU A 1 195 ? 16.210 0.728 2.886 1.00 93.06 195 LEU A N 1
ATOM 1538 C CA . LEU A 1 195 ? 17.476 1.320 3.329 1.00 93.06 195 LEU A CA 1
ATOM 1539 C C . LEU A 1 195 ? 18.439 0.282 3.916 1.00 93.06 195 LEU A C 1
ATOM 1541 O O . LEU A 1 195 ? 19.646 0.425 3.752 1.00 93.06 195 LEU A O 1
ATOM 1545 N N . GLN A 1 196 ? 17.922 -0.758 4.575 1.00 95.00 196 GLN A N 1
ATOM 1546 C CA . GLN A 1 196 ? 18.741 -1.864 5.074 1.00 95.00 196 GLN A CA 1
ATOM 1547 C C . GLN A 1 196 ? 19.450 -2.600 3.934 1.00 95.00 196 GLN A C 1
ATOM 1549 O O . GLN A 1 196 ? 20.642 -2.871 4.059 1.00 95.00 196 GLN A O 1
ATOM 1554 N N . GLU A 1 197 ? 18.762 -2.879 2.822 1.00 94.75 197 GLU A N 1
ATOM 1555 C CA . GLU A 1 197 ? 19.418 -3.499 1.663 1.00 94.75 197 GLU A CA 1
ATOM 1556 C C . GLU A 1 197 ? 20.421 -2.554 1.009 1.00 94.75 197 GLU A C 1
ATOM 1558 O O . GLU A 1 197 ? 21.544 -2.968 0.735 1.00 94.75 197 GLU A O 1
ATOM 1563 N N . ALA A 1 198 ? 20.083 -1.271 0.854 1.00 91.62 198 ALA A N 1
ATOM 1564 C CA . ALA A 1 198 ? 21.034 -0.286 0.343 1.00 91.62 198 ALA A CA 1
ATOM 1565 C C . ALA A 1 198 ? 22.327 -0.250 1.178 1.00 91.62 198 ALA A C 1
ATOM 1567 O O . ALA A 1 198 ? 23.423 -0.286 0.629 1.00 91.62 198 ALA A O 1
ATOM 1568 N N . GLN A 1 199 ? 22.209 -0.250 2.508 1.00 92.25 199 GLN A N 1
ATOM 1569 C CA . GLN A 1 199 ? 23.361 -0.252 3.412 1.00 92.25 199 GLN A CA 1
ATOM 1570 C C . GLN A 1 199 ? 24.181 -1.541 3.357 1.00 92.25 199 GLN A C 1
ATOM 1572 O O . GLN A 1 199 ? 25.397 -1.469 3.501 1.00 92.25 199 GLN A O 1
ATOM 1577 N N . ARG A 1 200 ? 23.543 -2.705 3.191 1.00 92.75 200 ARG A N 1
ATOM 1578 C CA . ARG A 1 200 ? 24.251 -3.987 3.050 1.00 92.75 200 ARG A CA 1
ATOM 1579 C C . ARG A 1 200 ? 25.098 -4.002 1.783 1.00 92.75 200 ARG A C 1
ATOM 1581 O O . ARG A 1 200 ? 26.299 -4.205 1.877 1.00 92.75 200 ARG A O 1
ATOM 1588 N N . ASN A 1 201 ? 24.500 -3.644 0.649 1.00 87.50 201 ASN A N 1
ATOM 1589 C CA . ASN A 1 201 ? 25.200 -3.647 -0.636 1.00 87.50 201 ASN A CA 1
ATOM 1590 C C . ASN A 1 201 ? 26.337 -2.605 -0.674 1.00 87.50 201 ASN A C 1
ATOM 1592 O O . ASN A 1 201 ? 27.403 -2.897 -1.192 1.00 87.50 201 ASN A O 1
ATOM 1596 N N . CYS A 1 202 ? 26.182 -1.435 -0.036 1.00 85.62 202 CYS A N 1
ATOM 1597 C CA . CYS A 1 202 ? 27.292 -0.476 0.080 1.00 85.62 202 CYS A CA 1
ATOM 1598 C C . CYS A 1 202 ? 28.435 -0.940 1.002 1.00 85.62 202 CYS A C 1
ATOM 1600 O O . CYS A 1 202 ? 29.539 -0.409 0.910 1.00 85.62 202 CYS A O 1
ATOM 1602 N N . ARG A 1 203 ? 28.179 -1.860 1.943 1.00 75.25 203 ARG A N 1
ATOM 1603 C CA . ARG A 1 203 ? 29.220 -2.410 2.828 1.00 75.25 203 ARG A CA 1
ATOM 1604 C C . ARG A 1 203 ? 30.006 -3.512 2.133 1.00 75.25 203 ARG A C 1
ATOM 1606 O O . ARG A 1 203 ? 31.224 -3.535 2.280 1.00 75.25 203 ARG A O 1
ATOM 1613 N N . ASP A 1 204 ? 29.334 -4.350 1.354 1.00 61.22 204 ASP A N 1
ATOM 1614 C CA . ASP A 1 204 ? 29.974 -5.454 0.637 1.00 61.22 204 ASP A CA 1
ATOM 1615 C C . ASP A 1 204 ? 31.013 -4.942 -0.387 1.00 61.22 204 ASP A C 1
ATOM 1617 O O . ASP A 1 204 ? 32.103 -5.509 -0.479 1.00 61.22 204 ASP A O 1
ATOM 1621 N N . ASP A 1 205 ? 30.759 -3.791 -1.027 1.00 57.22 205 ASP A N 1
ATOM 1622 C CA . ASP A 1 205 ? 31.699 -3.120 -1.947 1.00 57.22 205 ASP A CA 1
ATOM 1623 C C . ASP A 1 205 ? 32.985 -2.606 -1.264 1.00 57.22 205 ASP A C 1
ATOM 1625 O O . ASP A 1 205 ? 34.025 -2.451 -1.903 1.00 57.22 205 ASP A O 1
ATOM 1629 N N . SER A 1 206 ? 32.939 -2.326 0.043 1.00 55.97 206 SER A N 1
ATOM 1630 C CA . SER A 1 206 ? 34.094 -1.816 0.802 1.00 55.97 206 SER A CA 1
ATOM 1631 C C . SER A 1 206 ? 35.023 -2.914 1.332 1.00 55.97 206 SER A C 1
ATOM 1633 O O . SER A 1 206 ? 36.156 -2.632 1.713 1.00 55.97 206 SER A O 1
ATOM 1635 N N . SER A 1 207 ? 34.560 -4.166 1.340 1.00 54.72 207 SER A N 1
ATOM 1636 C CA . SER A 1 207 ? 35.281 -5.326 1.884 1.00 54.72 207 SER A CA 1
ATOM 1637 C C . SER A 1 207 ? 36.020 -6.170 0.840 1.00 54.72 207 SER A C 1
ATOM 1639 O O . SER A 1 207 ? 36.785 -7.051 1.217 1.00 54.72 207 SER A O 1
ATOM 1641 N N . THR A 1 208 ? 35.846 -5.902 -0.456 1.00 54.84 208 THR A N 1
ATOM 1642 C CA . THR A 1 208 ? 36.528 -6.624 -1.551 1.00 54.84 208 THR A CA 1
ATOM 1643 C C . THR A 1 208 ? 37.745 -5.877 -2.117 1.00 54.84 208 THR A C 1
ATOM 1645 O O . THR A 1 208 ? 38.247 -6.238 -3.175 1.00 54.84 208 THR A O 1
ATOM 1648 N N . GLY A 1 209 ? 38.210 -4.813 -1.449 1.00 51.94 209 GLY A N 1
ATOM 1649 C CA . GLY A 1 209 ? 39.259 -3.910 -1.947 1.00 51.94 209 GLY A CA 1
ATOM 1650 C C . GLY A 1 209 ? 40.658 -4.076 -1.340 1.00 51.94 209 GLY A C 1
ATOM 1651 O O . GLY A 1 209 ? 41.518 -3.241 -1.606 1.00 51.94 209 GLY A O 1
ATOM 1652 N N . THR A 1 210 ? 40.908 -5.094 -0.513 1.00 50.59 210 THR A N 1
ATOM 1653 C CA . THR A 1 210 ? 42.209 -5.278 0.161 1.00 50.59 210 THR A CA 1
ATOM 1654 C C . THR A 1 210 ? 42.644 -6.737 0.202 1.00 50.59 210 THR A C 1
ATOM 1656 O O . THR A 1 210 ? 42.777 -7.296 1.280 1.00 50.59 210 THR A O 1
ATOM 1659 N N . GLU A 1 211 ? 42.889 -7.339 -0.957 1.00 50.53 211 GLU A N 1
ATOM 1660 C CA . GLU A 1 211 ? 43.812 -8.474 -1.105 1.00 50.53 211 GLU A CA 1
ATOM 1661 C C . GLU A 1 211 ? 44.467 -8.364 -2.486 1.00 50.53 211 GLU A C 1
ATOM 1663 O O . GLU A 1 211 ? 43.969 -8.911 -3.458 1.00 50.53 211 GLU A O 1
ATOM 1668 N N . ASP A 1 212 ? 45.509 -7.535 -2.576 1.00 50.62 212 ASP A N 1
ATOM 1669 C CA . ASP A 1 212 ? 46.634 -7.698 -3.507 1.00 50.62 212 ASP A CA 1
ATOM 1670 C C . ASP A 1 212 ? 47.684 -6.625 -3.177 1.00 50.62 212 ASP A C 1
ATOM 1672 O O . ASP A 1 212 ? 47.655 -5.496 -3.684 1.00 50.62 212 ASP A O 1
ATOM 1676 N N . GLN A 1 213 ? 48.584 -6.974 -2.253 1.00 40.09 213 GLN A N 1
ATOM 1677 C CA . GLN A 1 213 ? 49.943 -6.434 -2.143 1.00 40.09 213 GLN A CA 1
ATOM 1678 C C . GLN A 1 213 ? 50.812 -7.327 -1.259 1.00 40.09 213 GLN A C 1
ATOM 1680 O O . GLN A 1 213 ? 50.370 -7.650 -0.134 1.00 40.09 213 GLN A O 1
#

Nearest PDB structures (foldseek):
  2bk9-assembly1_A  TM=8.321E-01  e=2.260E-03  Drosophila melanogaster
  8jty-assembly1_A  TM=2.536E-01  e=4.211E+00  Homo sapiens
  8glv-assembly1_Em  TM=3.021E-01  e=6.803E+00  Chlamydomonas reinhardtii

Solvent-accessible surface area (backbone atoms only — not comparable to full-atom values): 12384 Å² total; per-residue (Å²): 137,82,61,81,73,59,74,74,67,77,81,80,83,83,81,74,92,71,74,67,96,58,51,72,69,30,48,50,33,36,45,57,46,43,65,63,24,66,80,49,67,43,25,49,51,31,51,49,51,39,29,73,77,38,57,69,53,33,62,66,72,69,48,95,56,89,51,65,80,59,37,77,71,32,65,68,50,52,51,50,15,46,52,53,36,55,50,51,52,51,50,56,66,37,59,93,75,47,65,67,64,58,52,42,52,54,25,16,52,50,14,35,53,35,47,79,64,68,46,84,70,51,75,65,52,54,51,49,51,45,51,35,44,48,52,52,45,54,54,50,54,65,63,63,72,75,68,83,70,78,90,69,92,69,95,71,88,72,74,84,50,73,65,57,58,51,55,50,50,53,50,54,48,43,35,52,50,26,40,52,51,53,46,47,52,41,49,55,24,18,52,50,22,24,50,52,50,54,52,50,58,62,50,57,67,67,72,76,75,83,87,86,132

Foldseek 3Di:
DDDPVVVVVPPPDDDDPPDALDDPLLLCLQLVLLVLLLVDLLLLQLLLQLCVVPVVVCVLLVHPDNDSVVLVVDPSSSVNSVVVSVLSVVLSVCPPVHHVVVLLVSLLVLLLVSLVSVPDCDPVSLVSSLVSSLCSSLVSVVVVVPPPDDPDDDDDPPDPPPVVVVVVVVSSVSSSVSSSSSSVSSSVSSNVNNVVNVVVVVVVVVPVPDPDD